Protein AF-A0A2G8LIZ6-F1 (afdb_monomer_lite)

Organism: Stichopus japonicus (NCBI:txid307972)

Structure (mmCIF, N/CA/C/O backbone):
data_AF-A0A2G8LIZ6-F1
#
_entry.id   AF-A0A2G8LIZ6-F1
#
loop_
_atom_site.group_PDB
_atom_site.id
_atom_site.type_symbol
_atom_site.label_atom_id
_atom_site.label_alt_id
_atom_site.label_comp_id
_atom_site.label_asym_id
_atom_site.label_entity_id
_atom_site.label_seq_id
_atom_site.pdbx_PDB_ins_code
_atom_site.Cartn_x
_atom_site.Cartn_y
_atom_site.Cartn_z
_atom_site.occupancy
_atom_site.B_iso_or_equiv
_atom_site.auth_seq_id
_atom_site.auth_comp_id
_atom_site.auth_asym_id
_atom_site.auth_atom_id
_atom_site.pdbx_PDB_model_num
ATOM 1 N N . MET A 1 1 ? 133.860 0.468 -158.791 1.00 35.50 1 MET A N 1
ATOM 2 C CA . MET A 1 1 ? 133.361 1.852 -158.598 1.00 35.50 1 MET A CA 1
ATOM 3 C C . MET A 1 1 ? 132.396 1.834 -157.402 1.00 35.50 1 MET A C 1
ATOM 5 O O . MET A 1 1 ? 131.746 0.812 -157.250 1.00 35.50 1 MET A O 1
ATOM 9 N N . VAL A 1 2 ? 132.384 2.750 -156.416 1.00 39.81 2 VAL A N 1
ATOM 10 C CA . VAL A 1 2 ? 132.522 4.235 -156.428 1.00 39.81 2 VAL A CA 1
ATOM 11 C C . VAL A 1 2 ? 131.228 4.863 -156.988 1.00 39.81 2 VAL A C 1
ATOM 13 O O . VAL A 1 2 ? 130.912 4.571 -158.130 1.00 39.81 2 VAL A O 1
ATOM 16 N N . LEU A 1 3 ? 130.432 5.686 -156.282 1.00 41.75 3 LEU A N 1
ATOM 17 C CA . LEU A 1 3 ? 130.554 6.300 -154.938 1.00 41.75 3 LEU A CA 1
ATOM 18 C C . LEU A 1 3 ? 129.154 6.705 -154.368 1.00 41.75 3 LEU A C 1
ATOM 20 O O . LEU A 1 3 ? 128.137 6.369 -154.959 1.00 41.75 3 LEU A O 1
ATOM 24 N N . PHE A 1 4 ? 129.139 7.506 -153.283 1.00 37.38 4 PHE A N 1
ATOM 25 C CA . PHE A 1 4 ? 127.999 8.207 -152.633 1.00 37.38 4 PHE A CA 1
ATOM 26 C C . PHE A 1 4 ? 126.981 7.364 -151.825 1.00 37.38 4 PHE A C 1
ATOM 28 O O . PHE A 1 4 ? 126.739 6.209 -152.136 1.00 37.38 4 PHE A O 1
ATOM 35 N N . ARG A 1 5 ? 126.234 7.921 -150.851 1.00 41.81 5 ARG A N 1
ATOM 36 C CA . ARG A 1 5 ? 126.525 8.681 -149.593 1.00 41.81 5 ARG A CA 1
ATOM 37 C C . ARG A 1 5 ? 125.166 9.103 -148.978 1.00 41.81 5 ARG A C 1
ATOM 39 O O . ARG A 1 5 ? 124.345 9.601 -149.724 1.00 41.81 5 ARG A O 1
ATOM 46 N N . ARG A 1 6 ? 125.018 8.981 -147.641 1.00 44.22 6 ARG A N 1
ATOM 47 C CA . ARG A 1 6 ? 124.196 9.772 -146.663 1.00 44.22 6 ARG A CA 1
ATOM 48 C C . ARG A 1 6 ? 122.889 10.462 -147.147 1.00 44.22 6 ARG A C 1
ATOM 50 O O . ARG A 1 6 ? 122.912 11.215 -148.103 1.00 44.22 6 ARG A O 1
ATOM 57 N N . THR A 1 7 ? 121.781 10.423 -146.399 1.00 42.50 7 THR A N 1
ATOM 58 C CA . THR A 1 7 ? 121.656 10.765 -144.954 1.00 42.50 7 THR A CA 1
ATOM 59 C C . THR A 1 7 ? 120.674 9.863 -144.168 1.00 42.50 7 THR A C 1
ATOM 61 O O . THR A 1 7 ? 120.124 8.909 -144.704 1.00 42.50 7 THR A O 1
ATOM 64 N N . LYS A 1 8 ? 120.502 10.126 -142.858 1.00 47.69 8 LYS A N 1
ATOM 65 C CA . LYS A 1 8 ? 119.561 9.448 -141.942 1.00 47.69 8 LYS A CA 1
ATOM 66 C C . LYS A 1 8 ? 118.527 10.445 -141.394 1.00 47.69 8 LYS A C 1
ATOM 68 O O . LYS A 1 8 ? 118.924 11.561 -141.071 1.00 47.69 8 LYS A O 1
ATOM 73 N N . GLY A 1 9 ? 117.325 9.963 -141.055 1.00 41.84 9 GLY A N 1
ATOM 74 C CA . GLY A 1 9 ? 116.745 10.255 -139.733 1.00 41.84 9 GLY A CA 1
ATOM 75 C C . GLY A 1 9 ? 115.305 10.783 -139.635 1.00 41.84 9 GLY A C 1
ATOM 76 O O . GLY A 1 9 ? 114.847 11.561 -140.457 1.00 41.84 9 GLY A O 1
ATOM 77 N N . ASN A 1 10 ? 114.691 10.411 -138.503 1.00 45.66 10 ASN A N 1
ATOM 78 C CA . ASN A 1 10 ? 113.641 11.113 -137.750 1.00 45.66 10 ASN A CA 1
ATOM 79 C C . ASN A 1 10 ? 112.196 11.177 -138.307 1.00 45.66 10 ASN A C 1
ATOM 81 O O . ASN A 1 10 ? 111.804 12.165 -138.914 1.00 45.66 10 ASN A O 1
ATOM 85 N N . TRP A 1 11 ? 111.376 10.168 -137.966 1.00 44.62 11 TRP A N 1
ATOM 86 C CA . TRP A 1 11 ? 109.902 10.187 -138.114 1.00 44.62 11 TRP A CA 1
ATOM 87 C C . TRP A 1 11 ? 109.111 9.638 -136.896 1.00 44.62 11 TRP A C 1
ATOM 89 O O . TRP A 1 11 ? 107.885 9.615 -136.921 1.00 44.62 11 TRP A O 1
ATOM 99 N N . ASN A 1 12 ? 109.774 9.255 -135.793 1.00 51.00 12 ASN A N 1
ATOM 100 C CA . ASN A 1 12 ? 109.154 8.540 -134.654 1.00 51.00 12 ASN A CA 1
ATOM 101 C C . ASN A 1 12 ? 108.759 9.429 -133.447 1.00 51.00 12 ASN A C 1
ATOM 103 O O . ASN A 1 12 ? 108.662 8.929 -132.330 1.00 51.00 12 ASN A O 1
ATOM 107 N N . LEU A 1 13 ? 108.561 10.741 -133.632 1.00 47.91 13 LEU A N 1
ATOM 108 C CA . LEU A 1 13 ? 108.296 11.683 -132.522 1.00 47.91 13 LEU A CA 1
ATOM 109 C C . LEU A 1 13 ? 106.940 12.411 -132.570 1.00 47.91 13 LEU A C 1
ATOM 111 O O . LEU A 1 13 ? 106.602 13.097 -131.611 1.00 47.91 13 LEU A O 1
ATOM 115 N N . LEU A 1 14 ? 106.146 12.254 -133.636 1.00 46.94 14 LEU A N 1
ATOM 116 C CA . LEU A 1 14 ? 104.870 12.975 -133.796 1.00 46.94 14 LEU A CA 1
ATOM 117 C C . LEU A 1 14 ? 103.619 12.152 -133.434 1.00 46.94 14 LEU A C 1
ATOM 119 O O . LEU A 1 14 ? 102.583 12.737 -133.130 1.00 46.94 14 LEU A O 1
ATOM 123 N N . SER A 1 15 ? 103.699 10.819 -133.394 1.00 49.69 15 SER A N 1
ATOM 124 C CA . SER A 1 15 ? 102.568 9.955 -133.014 1.00 49.69 15 SER A CA 1
ATOM 125 C C . SER A 1 15 ? 102.199 10.056 -131.526 1.00 49.69 15 SER A C 1
ATOM 127 O O . SER A 1 15 ? 101.019 10.114 -131.196 1.00 49.69 15 SER A O 1
ATOM 129 N N . ASN A 1 16 ? 103.195 10.146 -130.635 1.00 51.47 16 ASN A N 1
ATOM 130 C CA . ASN A 1 16 ? 102.994 10.155 -129.176 1.00 51.47 16 ASN A CA 1
ATOM 131 C C . ASN A 1 16 ? 102.413 11.465 -128.609 1.00 51.47 16 ASN A C 1
ATOM 133 O O . ASN A 1 16 ? 102.023 11.501 -127.445 1.00 51.47 16 ASN A O 1
ATOM 137 N N . ILE A 1 17 ? 102.385 12.554 -129.385 1.00 53.88 17 ILE A N 1
ATOM 138 C CA . ILE A 1 17 ? 101.857 13.847 -128.914 1.00 53.88 17 ILE A CA 1
ATOM 139 C C . ILE A 1 17 ? 100.333 13.898 -129.082 1.00 53.88 17 ILE A C 1
ATOM 141 O O . ILE A 1 17 ? 99.634 14.428 -128.220 1.00 53.88 17 ILE A O 1
ATOM 145 N N . ASN A 1 18 ? 99.809 13.314 -130.164 1.00 54.62 18 ASN A N 1
ATOM 146 C CA . ASN A 1 18 ? 98.386 13.395 -130.493 1.00 54.62 18 ASN A CA 1
ATOM 147 C C . ASN A 1 18 ? 97.533 12.442 -129.631 1.00 54.62 18 ASN A C 1
ATOM 149 O O . ASN A 1 18 ? 96.431 12.798 -129.220 1.00 54.62 18 ASN A O 1
ATOM 153 N N . THR A 1 19 ? 98.067 11.264 -129.275 1.00 56.50 19 THR A N 1
ATOM 154 C CA . THR A 1 19 ? 97.424 10.348 -128.314 1.00 56.50 19 THR A CA 1
ATOM 155 C C . THR A 1 19 ? 97.273 10.998 -126.939 1.00 56.50 19 THR A C 1
ATOM 157 O O . THR A 1 19 ? 96.176 11.017 -126.390 1.00 56.50 19 THR A O 1
ATOM 160 N N . GLY A 1 20 ? 98.331 11.638 -126.429 1.00 59.62 20 GLY A N 1
ATOM 161 C CA . GLY A 1 20 ? 98.337 12.295 -125.117 1.00 59.62 20 GLY A CA 1
ATOM 162 C C . GLY A 1 20 ? 97.440 13.537 -124.991 1.00 59.62 20 GLY A C 1
ATOM 163 O O . GLY A 1 20 ? 97.232 14.013 -123.874 1.00 59.62 20 GLY A O 1
ATOM 164 N N . LEU A 1 21 ? 96.905 14.072 -126.096 1.00 61.06 21 LEU A N 1
ATOM 165 C CA . LEU A 1 21 ? 95.842 15.087 -126.080 1.00 61.06 21 LEU A CA 1
ATOM 166 C C . LEU A 1 21 ? 94.459 14.426 -126.019 1.00 61.06 21 LEU A C 1
ATOM 168 O O . LEU A 1 21 ? 93.699 14.712 -125.096 1.00 61.06 21 LEU A O 1
ATOM 172 N N . MET A 1 22 ? 94.191 13.467 -126.910 1.00 59.25 22 MET A N 1
ATOM 173 C CA . MET A 1 22 ? 92.947 12.684 -126.923 1.00 59.25 22 MET A CA 1
ATOM 174 C C . MET A 1 22 ? 92.695 11.977 -125.576 1.00 59.25 22 MET A C 1
ATOM 176 O O . MET A 1 22 ? 91.577 11.951 -125.067 1.00 59.25 22 MET A O 1
ATOM 180 N N . GLU A 1 23 ? 93.749 11.448 -124.947 1.00 65.62 23 GLU A N 1
ATOM 181 C CA . GLU A 1 23 ? 93.701 10.827 -123.617 1.00 65.62 23 GLU A CA 1
ATOM 182 C C . GLU A 1 23 ? 93.314 11.816 -122.506 1.00 65.62 23 GLU A C 1
ATOM 184 O O . GLU A 1 23 ? 92.643 11.421 -121.552 1.00 65.62 23 GLU A O 1
ATOM 189 N N . ARG A 1 24 ? 93.693 13.098 -122.622 1.00 69.31 24 ARG A N 1
ATOM 190 C CA . ARG A 1 24 ? 93.318 14.150 -121.659 1.00 69.31 24 ARG A CA 1
ATOM 191 C C . ARG A 1 24 ? 91.869 14.576 -121.832 1.00 69.31 24 ARG A C 1
ATOM 193 O O . ARG A 1 24 ? 91.174 14.723 -120.833 1.00 69.31 24 ARG A O 1
ATOM 200 N N . GLU A 1 25 ? 91.407 14.738 -123.066 1.00 72.12 25 GLU A N 1
ATOM 201 C CA . GLU A 1 25 ? 90.006 15.059 -123.358 1.00 72.12 25 GLU A CA 1
ATOM 202 C C . GLU A 1 25 ? 89.093 13.931 -122.860 1.00 72.12 25 GLU A C 1
ATOM 204 O O . GLU A 1 25 ? 88.225 14.173 -122.023 1.00 72.12 25 GLU A O 1
ATOM 209 N N . LEU A 1 26 ? 89.402 12.677 -123.209 1.00 75.56 26 LEU A N 1
ATOM 210 C CA . LEU A 1 26 ? 88.698 11.491 -122.713 1.00 75.56 26 LEU A CA 1
ATOM 211 C C . LEU A 1 26 ? 88.768 11.349 -121.174 1.00 75.56 26 LEU A C 1
ATOM 213 O O . LEU A 1 26 ? 87.857 10.802 -120.550 1.00 75.56 26 LEU A O 1
ATOM 217 N N . TYR A 1 27 ? 89.843 11.822 -120.534 1.00 78.94 27 TYR A N 1
ATOM 218 C CA . TYR A 1 27 ? 89.965 11.871 -119.073 1.00 78.94 27 TYR A CA 1
ATOM 219 C C . TYR A 1 27 ? 89.067 12.955 -118.454 1.00 78.94 27 TYR A C 1
ATOM 221 O O . TYR A 1 27 ? 88.395 12.684 -117.456 1.00 78.94 27 TYR A O 1
ATOM 229 N N . TYR A 1 28 ? 88.987 14.148 -119.052 1.00 81.62 28 TYR A N 1
ATOM 230 C CA . TYR A 1 28 ? 88.068 15.202 -118.613 1.00 81.62 28 TYR A CA 1
ATOM 231 C C . TYR A 1 28 ? 86.599 14.837 -118.855 1.00 81.62 28 TYR A C 1
ATOM 233 O O . TYR A 1 28 ? 85.773 15.095 -117.982 1.00 81.62 28 TYR A O 1
ATOM 241 N N . GLU A 1 29 ? 86.265 14.166 -119.960 1.00 81.62 29 GLU A N 1
ATOM 242 C CA . GLU A 1 29 ? 84.924 13.614 -120.193 1.00 81.62 29 GLU A CA 1
ATOM 243 C C . GLU A 1 29 ? 84.559 12.560 -119.143 1.00 81.62 29 GLU A C 1
ATOM 245 O O . GLU A 1 29 ? 83.477 12.622 -118.559 1.00 81.62 29 GLU A O 1
ATOM 250 N N . LYS A 1 30 ? 85.481 11.644 -118.813 1.00 83.56 30 LYS A N 1
ATOM 251 C CA . LYS A 1 30 ? 85.293 10.682 -117.714 1.00 83.56 30 LYS A CA 1
ATOM 252 C C . LYS A 1 30 ? 85.110 11.381 -116.365 1.00 83.56 30 LYS A C 1
ATOM 254 O O . LYS A 1 30 ? 84.240 10.968 -115.605 1.00 83.56 30 LYS A O 1
ATOM 259 N N . GLN A 1 31 ? 85.858 12.451 -116.073 1.00 81.94 31 GLN A N 1
ATOM 260 C CA . GLN A 1 31 ? 85.633 13.267 -114.872 1.00 81.94 31 GLN A CA 1
ATOM 261 C C . GLN A 1 31 ? 84.284 14.003 -114.888 1.00 81.94 31 GLN A C 1
ATOM 263 O O . GLN A 1 31 ? 83.669 14.165 -113.838 1.00 81.94 31 GLN A O 1
ATOM 268 N N . ALA A 1 32 ? 83.816 14.476 -116.044 1.00 84.69 32 ALA A N 1
ATOM 269 C CA . ALA A 1 32 ? 82.523 15.143 -116.167 1.00 84.69 32 ALA A CA 1
ATOM 270 C C . ALA A 1 32 ? 81.363 14.150 -115.991 1.00 84.69 32 ALA A C 1
ATOM 272 O O . ALA A 1 32 ? 80.396 14.456 -115.296 1.00 84.69 32 ALA A O 1
ATOM 273 N N . ALA A 1 33 ? 81.488 12.946 -116.557 1.00 84.62 33 ALA A N 1
ATOM 274 C CA . ALA A 1 33 ? 80.530 11.860 -116.391 1.00 84.62 33 ALA A CA 1
ATOM 275 C C . ALA A 1 33 ? 80.464 11.367 -114.936 1.00 84.62 33 ALA A C 1
ATOM 277 O O . ALA A 1 33 ? 79.368 11.224 -114.400 1.00 84.62 33 ALA A O 1
ATOM 278 N N . THR A 1 34 ? 81.605 11.170 -114.259 1.00 82.81 34 THR A N 1
ATOM 279 C CA . THR A 1 34 ? 81.592 10.777 -112.839 1.00 82.81 34 THR A CA 1
ATOM 280 C C . THR A 1 34 ? 81.068 11.885 -111.933 1.00 82.81 34 THR A C 1
ATOM 282 O O . THR A 1 34 ? 80.333 11.569 -111.005 1.00 82.81 34 THR A O 1
ATOM 285 N N . LYS A 1 35 ? 81.359 13.166 -112.207 1.00 85.62 35 LYS A N 1
ATOM 286 C CA . LYS A 1 35 ? 80.753 14.294 -111.474 1.00 85.62 35 LYS A CA 1
ATOM 287 C C . LYS A 1 35 ? 79.234 14.316 -111.629 1.00 85.62 35 LYS A C 1
ATOM 289 O O . LYS A 1 35 ? 78.552 14.230 -110.618 1.00 85.62 35 LYS A O 1
ATOM 294 N N . ARG A 1 36 ? 78.708 14.294 -112.862 1.00 85.69 36 ARG A N 1
ATOM 295 C CA . ARG A 1 36 ? 77.253 14.225 -113.110 1.00 85.69 36 ARG A CA 1
ATOM 296 C C . ARG A 1 36 ? 76.608 13.040 -112.397 1.00 85.69 36 ARG A C 1
ATOM 298 O O . ARG A 1 36 ? 75.637 13.231 -111.681 1.00 85.69 36 ARG A O 1
ATOM 305 N N . PHE A 1 37 ? 77.203 11.850 -112.487 1.00 89.12 37 PHE A N 1
ATOM 306 C CA . PHE A 1 37 ? 76.708 10.667 -111.781 1.00 89.12 37 PHE A CA 1
ATOM 307 C C . PHE A 1 37 ? 76.737 10.823 -110.247 1.00 89.12 37 PHE A C 1
ATOM 309 O O . PHE A 1 37 ? 75.819 10.363 -109.568 1.00 89.12 37 PHE A O 1
ATOM 316 N N . ILE A 1 38 ? 77.760 11.476 -109.682 1.00 87.62 38 ILE A N 1
ATOM 317 C CA . ILE A 1 38 ? 77.847 11.795 -108.247 1.00 87.62 38 ILE A CA 1
ATOM 318 C C . ILE A 1 38 ? 76.768 12.806 -107.845 1.00 87.62 38 ILE A C 1
ATOM 320 O O . ILE A 1 38 ? 76.130 12.605 -106.811 1.00 87.62 38 ILE A O 1
ATOM 324 N N . ASP A 1 39 ? 76.546 13.845 -108.651 1.00 88.06 39 ASP A N 1
ATOM 325 C CA . ASP A 1 39 ? 75.573 14.913 -108.411 1.00 88.06 39 ASP A CA 1
ATOM 326 C C . ASP A 1 39 ? 74.132 14.383 -108.517 1.00 88.06 39 ASP A C 1
ATOM 328 O O . ASP A 1 39 ? 73.344 14.552 -107.587 1.00 88.06 39 ASP A O 1
ATOM 332 N N . GLU A 1 40 ? 73.814 13.635 -109.577 1.00 88.00 40 GLU A N 1
ATOM 333 C CA . GLU A 1 40 ? 72.549 12.909 -109.766 1.00 88.00 40 GLU A CA 1
ATOM 334 C C . GLU A 1 40 ? 72.305 11.918 -108.616 1.00 88.00 40 GLU A C 1
ATOM 336 O O . GLU A 1 40 ? 71.231 11.910 -108.012 1.00 88.00 40 GLU A O 1
ATOM 341 N N . SER A 1 41 ? 73.327 11.146 -108.225 1.00 88.19 41 SER A N 1
ATOM 342 C CA . SER A 1 41 ? 73.260 10.266 -107.050 1.00 88.19 41 SER A CA 1
ATOM 343 C C . SER A 1 41 ? 73.108 11.044 -105.740 1.00 88.19 41 SER A C 1
ATOM 345 O O . SER A 1 41 ? 72.586 10.506 -104.766 1.00 88.19 41 SER A O 1
ATOM 347 N N . SER A 1 42 ? 73.596 12.284 -105.650 1.00 88.50 42 SER A N 1
ATOM 348 C CA . SER A 1 42 ? 73.430 13.156 -104.481 1.00 88.50 42 SER A CA 1
ATOM 349 C C . SER A 1 42 ? 71.983 13.636 -104.374 1.00 88.50 42 SER A C 1
ATOM 351 O O . SER A 1 42 ? 71.336 13.395 -103.358 1.00 88.50 42 SER A O 1
ATOM 353 N N . ILE A 1 43 ? 71.441 14.192 -105.461 1.00 92.31 43 ILE A N 1
ATOM 354 C CA . ILE A 1 43 ? 70.049 14.649 -105.564 1.00 92.31 43 ILE A CA 1
ATOM 355 C C . ILE A 1 43 ? 69.087 13.490 -105.275 1.00 92.31 43 ILE A C 1
ATOM 357 O O . ILE A 1 43 ? 68.235 13.611 -104.398 1.00 92.31 43 ILE A O 1
ATOM 361 N N . ALA A 1 44 ? 69.286 12.324 -105.899 1.00 90.25 44 ALA A N 1
ATOM 362 C CA . ALA A 1 44 ? 68.462 11.140 -105.656 1.00 90.25 44 ALA A CA 1
ATOM 363 C C . ALA A 1 44 ? 68.513 10.649 -104.193 1.00 90.25 44 ALA A C 1
ATOM 365 O O . ALA A 1 44 ? 67.514 10.136 -103.685 1.00 90.25 44 ALA A O 1
ATOM 366 N N . ARG A 1 45 ? 69.643 10.826 -103.488 1.00 88.75 45 ARG A N 1
ATOM 367 C CA . ARG A 1 45 ? 69.759 10.511 -102.051 1.00 88.75 45 ARG A CA 1
ATOM 368 C C . ARG A 1 45 ? 69.048 11.536 -101.170 1.00 88.75 45 ARG A C 1
ATOM 370 O O . ARG A 1 45 ? 68.398 11.121 -100.215 1.00 88.75 45 ARG A O 1
ATOM 377 N N . GLU A 1 46 ? 69.132 12.833 -101.464 1.00 90.81 46 GLU A N 1
ATOM 378 C CA . GLU A 1 46 ? 68.378 13.848 -100.711 1.00 90.81 46 GLU A CA 1
ATOM 379 C C . GLU A 1 46 ? 66.867 13.729 -100.957 1.00 90.81 46 GLU A C 1
ATOM 381 O O . GLU A 1 46 ? 66.091 13.758 -100.004 1.00 90.81 46 GLU A O 1
ATOM 386 N N . GLU A 1 47 ? 66.432 13.483 -102.196 1.00 91.50 47 GLU A N 1
ATOM 387 C CA . GLU A 1 47 ? 65.028 13.182 -102.495 1.00 91.50 47 GLU A CA 1
ATOM 388 C C . GLU A 1 47 ? 64.540 11.925 -101.766 1.00 91.50 47 GLU A C 1
ATOM 390 O O . GLU A 1 47 ? 63.437 11.925 -101.218 1.00 91.50 47 GLU A O 1
ATOM 395 N N . TRP A 1 48 ? 65.352 10.862 -101.711 1.00 90.88 48 TRP A N 1
ATOM 396 C CA . TRP A 1 48 ? 65.014 9.660 -100.947 1.00 90.88 48 TRP A CA 1
ATOM 397 C C . TRP A 1 48 ? 64.869 9.961 -99.448 1.00 90.88 48 TRP A C 1
ATOM 399 O O . TRP A 1 48 ? 63.851 9.597 -98.862 1.00 90.88 48 TRP A O 1
ATOM 409 N N . LYS A 1 49 ? 65.811 10.700 -98.839 1.00 92.75 49 LYS A N 1
ATOM 410 C CA . LYS A 1 49 ? 65.706 11.138 -97.434 1.00 92.75 49 LYS A CA 1
ATOM 411 C C . LYS A 1 49 ? 64.459 11.984 -97.176 1.00 92.75 49 LYS A C 1
ATOM 413 O O . LYS A 1 49 ? 63.839 11.826 -96.132 1.00 92.75 49 LYS A O 1
ATOM 418 N N . LEU A 1 50 ? 64.101 12.892 -98.088 1.00 93.38 50 LEU A N 1
ATOM 419 C CA . LEU A 1 50 ? 62.928 13.758 -97.939 1.00 93.38 50 LEU A CA 1
ATOM 420 C C . LEU A 1 50 ? 61.623 12.955 -97.990 1.00 93.38 50 LEU A C 1
ATOM 422 O O . LEU A 1 50 ? 60.760 13.154 -97.137 1.00 93.38 50 LEU A O 1
ATOM 426 N N . ARG A 1 51 ? 61.500 12.011 -98.932 1.00 90.38 51 ARG A N 1
ATOM 427 C CA . ARG A 1 51 ? 60.346 11.098 -99.018 1.00 90.38 51 ARG A CA 1
ATOM 428 C C . ARG A 1 51 ? 60.257 10.185 -97.791 1.00 90.38 51 ARG A C 1
ATOM 430 O O . ARG A 1 51 ? 59.175 10.005 -97.244 1.00 90.38 51 ARG A O 1
ATOM 437 N N . GLU A 1 52 ? 61.389 9.655 -97.333 1.00 90.25 52 GLU A N 1
ATOM 438 C CA . GLU A 1 52 ? 61.454 8.796 -96.146 1.00 90.25 52 GLU A CA 1
ATOM 439 C C . GLU A 1 52 ? 61.120 9.571 -94.862 1.00 90.25 52 GLU A C 1
ATOM 441 O O . GLU A 1 52 ? 60.358 9.087 -94.030 1.00 90.25 52 GLU A O 1
ATOM 446 N N . LYS A 1 53 ? 61.599 10.815 -94.724 1.00 92.94 53 LYS A N 1
ATOM 447 C CA . LYS A 1 53 ? 61.233 11.707 -93.614 1.00 92.94 53 LYS A CA 1
ATOM 448 C C . LYS A 1 53 ? 59.741 12.042 -93.623 1.00 92.94 53 LYS A C 1
ATOM 450 O O . LYS A 1 53 ? 59.129 11.994 -92.563 1.00 92.94 53 LYS A O 1
ATOM 455 N N . ALA A 1 54 ? 59.152 12.323 -94.788 1.00 92.38 54 ALA A N 1
ATOM 456 C CA . ALA A 1 54 ? 57.713 12.558 -94.911 1.00 92.38 54 ALA A CA 1
ATOM 457 C C . ALA A 1 54 ? 56.897 11.319 -94.498 1.00 92.38 54 ALA A C 1
ATOM 459 O O . ALA A 1 54 ? 55.981 11.436 -93.687 1.00 92.38 54 ALA A O 1
ATOM 460 N N . ARG A 1 55 ? 57.291 10.120 -94.955 1.00 92.81 55 ARG A N 1
ATOM 461 C CA . ARG A 1 55 ? 56.680 8.851 -94.526 1.00 92.81 55 ARG A CA 1
ATOM 462 C C . ARG A 1 55 ? 56.773 8.652 -93.013 1.00 92.81 55 ARG A C 1
ATOM 464 O O . ARG A 1 55 ? 55.771 8.345 -92.377 1.00 92.81 55 ARG A O 1
ATOM 471 N N . LEU A 1 56 ? 57.947 8.875 -92.423 1.00 91.00 56 LEU A N 1
ATOM 472 C CA . LEU A 1 56 ? 58.137 8.783 -90.974 1.00 91.00 56 LEU A CA 1
ATOM 473 C C . LEU A 1 56 ? 57.328 9.846 -90.213 1.00 91.00 56 LEU A C 1
ATOM 475 O O . LEU A 1 56 ? 56.867 9.576 -89.110 1.00 91.00 56 LEU A O 1
ATOM 479 N N . GLU A 1 57 ? 57.119 11.041 -90.763 1.00 92.12 57 GLU A N 1
ATOM 480 C CA . GLU A 1 57 ? 56.255 12.069 -90.165 1.00 92.12 57 GLU A CA 1
ATOM 481 C C . GLU A 1 57 ? 54.768 11.682 -90.230 1.00 92.12 57 GLU A C 1
ATOM 483 O O . GLU A 1 57 ? 54.055 11.857 -89.241 1.00 92.12 57 GLU A O 1
ATOM 488 N N . GLU A 1 58 ? 54.312 11.065 -91.323 1.00 92.19 58 GLU A N 1
ATOM 489 C CA . GLU A 1 58 ? 52.965 10.490 -91.438 1.00 92.19 58 GLU A CA 1
ATOM 490 C C . GLU A 1 58 ? 52.750 9.297 -90.489 1.00 92.19 58 GLU A C 1
ATOM 492 O O . GLU A 1 58 ? 51.723 9.231 -89.809 1.00 92.19 58 GLU A O 1
ATOM 497 N N . GLU A 1 59 ? 53.718 8.380 -90.391 1.00 92.31 59 GLU A N 1
ATOM 498 C CA . GLU A 1 59 ? 53.698 7.242 -89.461 1.00 92.31 59 GLU A CA 1
ATOM 499 C C . GLU A 1 59 ? 53.696 7.732 -87.998 1.00 92.31 59 GLU A C 1
ATOM 501 O O . GLU A 1 59 ? 52.835 7.329 -87.212 1.00 92.31 59 GLU A O 1
ATOM 506 N N . ASN A 1 60 ? 54.561 8.688 -87.634 1.00 92.88 60 ASN A N 1
ATOM 507 C CA . ASN A 1 60 ? 54.560 9.315 -86.305 1.00 92.88 60 ASN A CA 1
ATOM 508 C C . ASN A 1 60 ? 53.240 10.046 -86.003 1.00 92.88 60 ASN A C 1
ATOM 510 O O . ASN A 1 60 ? 52.737 9.975 -84.881 1.00 92.88 60 ASN A O 1
ATOM 514 N N . HIS A 1 61 ? 52.634 10.715 -86.986 1.00 94.62 61 HIS A N 1
ATOM 515 C CA . HIS A 1 61 ? 51.341 11.377 -86.813 1.00 94.62 61 HIS A CA 1
ATOM 516 C C . HIS A 1 61 ? 50.194 10.375 -86.582 1.00 94.62 61 HIS A C 1
ATOM 518 O O . HIS A 1 61 ? 49.288 10.644 -85.787 1.00 94.62 61 HIS A O 1
ATOM 524 N N . GLN A 1 62 ? 50.245 9.196 -87.212 1.00 94.25 62 GLN A N 1
ATOM 525 C CA . GLN A 1 62 ? 49.321 8.090 -86.935 1.00 94.25 62 GLN A CA 1
ATOM 526 C C . GLN A 1 62 ? 49.547 7.493 -85.536 1.00 94.25 62 GLN A C 1
ATOM 528 O O . GLN A 1 62 ? 48.577 7.282 -84.806 1.00 94.25 62 GLN A O 1
ATOM 533 N N . ILE A 1 63 ? 50.805 7.298 -85.124 1.00 94.12 63 ILE A N 1
ATOM 534 C CA . ILE A 1 63 ? 51.172 6.824 -83.777 1.00 94.12 63 ILE A CA 1
ATOM 535 C C . ILE A 1 63 ? 50.660 7.792 -82.699 1.00 94.12 63 ILE A C 1
ATOM 537 O O . ILE A 1 63 ? 50.032 7.353 -81.736 1.00 94.12 63 ILE A O 1
ATOM 541 N N . LEU A 1 64 ? 50.847 9.105 -82.876 1.00 94.94 64 LEU A N 1
ATOM 542 C CA . LEU A 1 64 ? 50.352 10.126 -81.943 1.00 94.94 64 LEU A CA 1
ATOM 543 C C . LEU A 1 64 ? 48.819 10.132 -81.843 1.00 94.94 64 LEU A C 1
ATOM 545 O O . LEU A 1 64 ? 48.284 10.152 -80.736 1.00 94.94 64 LEU A O 1
ATOM 549 N N . LYS A 1 65 ? 48.104 10.043 -82.974 1.00 94.50 65 LYS A N 1
ATOM 550 C CA . LYS A 1 65 ? 46.635 9.916 -82.986 1.00 94.50 65 LYS A CA 1
ATOM 551 C C . LYS A 1 65 ? 46.156 8.648 -82.277 1.00 94.50 65 LYS A C 1
ATOM 553 O O . LYS A 1 65 ? 45.167 8.691 -81.547 1.00 94.50 65 LYS A O 1
ATOM 558 N N . PHE A 1 66 ? 46.851 7.526 -82.462 1.00 94.69 66 PHE A N 1
ATOM 559 C CA . PHE A 1 66 ? 46.525 6.280 -81.772 1.00 94.69 66 PHE A CA 1
ATOM 560 C C . PHE A 1 66 ? 46.781 6.385 -80.263 1.00 94.69 66 PHE A C 1
ATOM 562 O O . PHE A 1 66 ? 45.923 5.978 -79.484 1.00 94.69 66 PHE A O 1
ATOM 569 N N . ALA A 1 67 ? 47.902 6.981 -79.843 1.00 95.06 67 ALA A N 1
ATOM 570 C CA . ALA A 1 67 ? 48.214 7.216 -78.433 1.00 95.06 67 ALA A CA 1
ATOM 571 C C . ALA A 1 67 ? 47.156 8.102 -77.752 1.00 95.06 67 ALA A C 1
ATOM 573 O O . ALA A 1 67 ? 46.611 7.706 -76.724 1.00 95.06 67 ALA A O 1
ATOM 574 N N . GLN A 1 68 ? 46.781 9.227 -78.374 1.00 95.25 68 GLN A N 1
ATOM 575 C CA . GLN A 1 68 ? 45.699 10.102 -77.900 1.00 95.25 68 GLN A CA 1
ATOM 576 C C . GLN A 1 68 ? 44.358 9.360 -77.788 1.00 95.25 68 GLN A C 1
ATOM 578 O O . GLN A 1 68 ? 43.646 9.508 -76.799 1.00 95.25 68 GLN A O 1
ATOM 583 N N . MET A 1 69 ? 44.025 8.513 -78.768 1.00 94.44 69 MET A N 1
ATOM 584 C CA . MET A 1 69 ? 42.808 7.697 -78.729 1.00 94.44 69 MET A CA 1
ATOM 585 C C . MET A 1 69 ? 42.825 6.658 -77.594 1.00 94.44 69 MET A C 1
ATOM 587 O O . MET A 1 69 ? 41.769 6.375 -77.034 1.00 94.44 69 MET A O 1
ATOM 591 N N . GLN A 1 70 ? 43.977 6.070 -77.247 1.00 94.44 70 GLN A N 1
ATOM 592 C CA . GLN A 1 70 ? 44.053 5.165 -76.092 1.00 94.44 70 GLN A CA 1
ATOM 593 C C . GLN A 1 70 ? 43.981 5.931 -74.769 1.00 94.44 70 GLN A C 1
ATOM 595 O O . GLN A 1 70 ? 43.233 5.510 -73.895 1.00 94.44 70 GLN A O 1
ATOM 600 N N . GLN A 1 71 ? 44.662 7.077 -74.652 1.00 94.06 71 GLN A N 1
ATOM 601 C CA . GLN A 1 71 ? 44.580 7.946 -73.471 1.00 94.06 71 GLN A CA 1
ATOM 602 C C . GLN A 1 71 ? 43.134 8.365 -73.191 1.00 94.06 71 GLN A C 1
ATOM 604 O O . GLN A 1 71 ? 42.640 8.096 -72.103 1.00 94.06 71 GLN A O 1
ATOM 609 N N . ALA A 1 72 ? 42.410 8.872 -74.196 1.00 95.06 72 ALA A N 1
ATOM 610 C CA . ALA A 1 72 ? 40.994 9.216 -74.054 1.00 95.06 72 ALA A CA 1
ATOM 611 C C . ALA A 1 72 ? 40.135 8.016 -73.604 1.00 95.06 72 ALA A C 1
ATOM 613 O O . ALA A 1 72 ? 39.308 8.146 -72.711 1.00 95.06 72 ALA A O 1
ATOM 614 N N . ARG A 1 73 ? 40.376 6.811 -74.144 1.00 94.38 73 ARG A N 1
ATOM 615 C CA . ARG A 1 73 ? 39.665 5.584 -73.724 1.00 94.38 73 ARG A CA 1
ATOM 616 C C . ARG A 1 73 ? 40.013 5.130 -72.308 1.00 94.38 73 ARG A C 1
ATOM 618 O O . ARG A 1 73 ? 39.210 4.441 -71.679 1.00 94.38 73 ARG A O 1
ATOM 625 N N . GLU A 1 74 ? 41.212 5.423 -71.823 1.00 93.56 74 GLU A N 1
ATOM 626 C CA . GLU A 1 74 ? 41.628 5.138 -70.450 1.00 93.56 74 GLU A CA 1
ATOM 627 C C . GLU A 1 74 ? 41.051 6.177 -69.484 1.00 93.56 74 GLU A C 1
ATOM 629 O O . GLU A 1 74 ? 40.517 5.797 -68.444 1.00 93.56 74 GLU A O 1
ATOM 634 N N . GLU A 1 75 ? 41.026 7.452 -69.870 1.00 94.56 75 GLU A N 1
ATOM 635 C CA . GLU A 1 75 ? 40.345 8.538 -69.161 1.00 94.56 75 GLU A CA 1
ATOM 636 C C . GLU A 1 75 ? 38.833 8.274 -69.050 1.00 94.56 75 GLU A C 1
ATOM 638 O O . GLU A 1 75 ? 38.322 8.228 -67.929 1.00 94.56 75 GLU A O 1
ATOM 643 N N . ASP A 1 76 ? 38.152 7.943 -70.157 1.00 94.81 76 ASP A N 1
ATOM 644 C CA . ASP A 1 76 ? 36.745 7.505 -70.199 1.00 94.81 76 ASP A CA 1
ATOM 645 C C . ASP A 1 76 ? 36.481 6.368 -69.199 1.00 94.81 76 ASP A C 1
ATOM 647 O O . ASP A 1 76 ? 35.493 6.372 -68.459 1.00 94.81 76 ASP A O 1
ATOM 651 N N . ARG A 1 77 ? 37.362 5.354 -69.169 1.00 94.19 77 ARG A N 1
ATOM 652 C CA . ARG A 1 77 ? 37.247 4.203 -68.257 1.00 94.19 77 ARG A CA 1
ATOM 653 C C . ARG A 1 77 ? 37.433 4.617 -66.803 1.00 94.19 77 ARG A C 1
ATOM 655 O O . ARG A 1 77 ? 36.692 4.120 -65.956 1.00 94.19 77 ARG A O 1
ATOM 662 N N . MET A 1 78 ? 38.395 5.490 -66.513 1.00 92.75 78 MET A N 1
ATOM 663 C CA . MET A 1 78 ? 38.666 5.979 -65.162 1.00 92.75 78 MET A CA 1
ATOM 664 C C . MET A 1 78 ? 37.548 6.895 -64.654 1.00 92.75 78 MET A C 1
ATOM 666 O O . MET A 1 78 ? 37.165 6.783 -63.492 1.00 92.75 78 MET A O 1
ATOM 670 N N . GLU A 1 79 ? 36.966 7.747 -65.498 1.00 94.75 79 GLU A N 1
ATOM 671 C CA . GLU A 1 79 ? 35.782 8.541 -65.150 1.00 94.75 79 GLU A CA 1
ATOM 672 C C . GLU A 1 79 ? 34.563 7.641 -64.908 1.00 94.75 79 GLU A C 1
ATOM 674 O O . GLU A 1 79 ? 33.929 7.721 -63.857 1.00 94.75 79 GLU A O 1
ATOM 679 N N . ASN A 1 80 ? 34.297 6.680 -65.800 1.00 94.88 80 ASN A N 1
ATOM 680 C CA . ASN A 1 80 ? 33.224 5.698 -65.612 1.00 94.88 80 ASN A CA 1
ATOM 681 C C . ASN A 1 80 ? 33.417 4.798 -64.375 1.00 94.88 80 ASN A C 1
ATOM 683 O O . ASN A 1 80 ? 32.438 4.229 -63.886 1.00 94.88 80 ASN A O 1
ATOM 687 N N . GLN A 1 81 ? 34.645 4.629 -63.874 1.00 95.50 81 GLN A N 1
ATOM 688 C CA . GLN A 1 81 ? 34.917 3.967 -62.593 1.00 95.50 81 GLN A CA 1
ATOM 689 C C . GLN A 1 81 ? 34.634 4.906 -61.416 1.00 95.50 81 GLN A C 1
ATOM 691 O O . GLN A 1 81 ? 33.819 4.547 -60.566 1.00 95.50 81 GLN A O 1
ATOM 696 N N . LYS A 1 82 ? 35.183 6.130 -61.422 1.00 95.50 82 LYS A N 1
ATOM 697 C CA . LYS A 1 82 ? 34.928 7.162 -60.398 1.00 95.50 82 LYS A CA 1
ATOM 698 C C . LYS A 1 82 ? 33.434 7.421 -60.200 1.00 95.50 82 LYS A C 1
ATOM 700 O O . LYS A 1 82 ? 32.951 7.348 -59.077 1.00 95.50 82 LYS A O 1
ATOM 705 N N . LEU A 1 83 ? 32.671 7.609 -61.280 1.00 95.50 83 LEU A N 1
ATOM 706 C CA . LEU A 1 83 ? 31.218 7.812 -61.219 1.00 95.50 83 LEU A CA 1
ATOM 707 C C . LEU A 1 83 ? 30.485 6.621 -60.573 1.00 95.50 83 LEU A C 1
ATOM 709 O O . LEU A 1 83 ? 29.537 6.809 -59.811 1.00 95.50 83 LEU A O 1
ATOM 713 N N . LYS A 1 84 ? 30.933 5.382 -60.820 1.00 95.31 84 LYS A N 1
ATOM 714 C CA . LYS A 1 84 ? 30.374 4.181 -60.168 1.00 95.31 84 LYS A CA 1
ATOM 715 C C . LYS A 1 84 ? 30.772 4.080 -58.698 1.00 95.31 84 LYS A C 1
ATOM 717 O O . LYS A 1 84 ? 29.996 3.552 -57.907 1.00 95.31 84 LYS A O 1
ATOM 722 N N . GLU A 1 85 ? 31.952 4.558 -58.324 1.00 95.12 85 GLU A N 1
ATOM 723 C CA . GLU A 1 85 ? 32.406 4.617 -56.933 1.00 95.12 85 GLU A CA 1
ATOM 724 C C . GLU A 1 85 ? 31.669 5.706 -56.153 1.00 95.12 85 GLU A C 1
ATOM 726 O O . GLU A 1 85 ? 31.155 5.422 -55.076 1.00 95.12 85 GLU A O 1
ATOM 731 N N . GLU A 1 86 ? 31.473 6.889 -56.732 1.00 96.00 86 GLU A N 1
ATOM 732 C CA . GLU A 1 86 ? 30.626 7.943 -56.169 1.00 96.00 86 GLU A CA 1
ATOM 733 C C . GLU A 1 86 ? 29.170 7.510 -55.970 1.00 96.00 86 GLU A C 1
ATOM 735 O O . GLU A 1 86 ? 28.546 7.861 -54.971 1.00 96.00 86 GLU A O 1
ATOM 740 N N . LEU A 1 87 ? 28.593 6.760 -56.914 1.00 96.00 87 LEU A N 1
ATOM 741 C CA . LEU A 1 87 ? 27.242 6.221 -56.750 1.00 96.00 87 LEU A CA 1
ATOM 742 C C . LEU A 1 87 ? 27.194 5.163 -55.636 1.00 96.00 87 LEU A C 1
ATOM 744 O O . LEU A 1 87 ? 26.239 5.145 -54.860 1.00 96.00 87 LEU A O 1
ATOM 74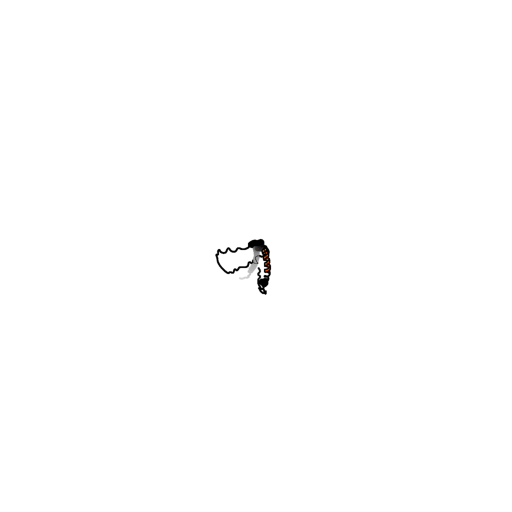8 N N . LYS A 1 88 ? 28.233 4.326 -55.494 1.00 96.25 88 LYS A N 1
ATOM 749 C CA . LYS A 1 88 ? 28.349 3.379 -54.372 1.00 96.25 88 LYS A CA 1
ATOM 750 C C . LYS A 1 88 ? 28.488 4.093 -53.029 1.00 96.25 88 LYS A C 1
ATOM 752 O O . LYS A 1 88 ? 27.800 3.698 -52.093 1.00 96.25 88 LYS A O 1
ATOM 757 N N . THR A 1 89 ? 29.325 5.126 -52.915 1.00 96.62 89 THR A N 1
ATOM 758 C CA . THR A 1 89 ? 29.510 5.848 -51.644 1.00 96.62 89 THR A CA 1
ATOM 759 C C . THR A 1 89 ? 28.247 6.602 -51.241 1.00 96.62 89 THR A C 1
ATOM 761 O O . THR A 1 89 ? 27.858 6.509 -50.081 1.00 96.62 89 THR A O 1
ATOM 764 N N . LYS A 1 90 ? 27.530 7.229 -52.186 1.00 97.25 90 LYS A N 1
ATOM 765 C CA . LYS A 1 90 ? 26.207 7.840 -51.941 1.00 97.25 90 LYS A CA 1
ATOM 766 C C . LYS A 1 90 ? 25.188 6.806 -51.428 1.00 97.25 90 LYS A C 1
ATOM 768 O O . LYS A 1 90 ? 24.493 7.058 -50.448 1.00 97.25 90 LYS A O 1
ATOM 773 N N . VAL A 1 91 ? 25.140 5.605 -52.017 1.00 97.44 91 VAL A N 1
ATOM 774 C CA . VAL A 1 91 ? 24.273 4.506 -51.534 1.00 97.44 91 VAL A CA 1
ATOM 775 C C . VAL A 1 91 ? 24.698 3.998 -50.149 1.00 97.44 91 VAL A C 1
ATOM 777 O O . VAL A 1 91 ? 23.840 3.747 -49.306 1.00 97.44 91 VAL A O 1
ATOM 780 N N . GLN A 1 92 ? 26.001 3.873 -49.884 1.00 96.56 92 GLN A N 1
ATOM 781 C CA . GLN A 1 92 ? 26.524 3.470 -48.573 1.00 96.56 92 GLN A CA 1
ATOM 782 C C . GLN A 1 92 ? 26.222 4.510 -47.484 1.00 96.56 92 GLN A C 1
ATOM 784 O O . GLN A 1 92 ? 25.848 4.129 -46.378 1.00 96.56 92 GLN A O 1
ATOM 789 N N . GLN A 1 93 ? 26.345 5.804 -47.792 1.00 97.25 93 GLN A N 1
ATOM 790 C CA . GLN A 1 93 ? 25.998 6.912 -46.895 1.00 97.25 93 GLN A CA 1
ATOM 791 C C . GLN A 1 93 ? 24.515 6.866 -46.515 1.00 97.25 93 GLN A C 1
ATOM 793 O O . GLN A 1 93 ? 24.206 6.779 -45.328 1.00 97.25 93 GLN A O 1
ATOM 798 N N . ASN A 1 94 ? 23.615 6.801 -47.503 1.00 97.56 94 ASN A N 1
ATOM 799 C CA . ASN A 1 94 ? 22.172 6.681 -47.266 1.00 97.56 94 ASN A CA 1
ATOM 800 C C . ASN A 1 94 ? 21.835 5.446 -46.412 1.00 97.56 94 ASN A C 1
ATOM 802 O O . ASN A 1 94 ? 21.113 5.555 -45.426 1.00 97.56 94 ASN A O 1
ATOM 806 N N . LEU A 1 95 ? 22.410 4.279 -46.735 1.00 97.06 95 LEU A N 1
ATOM 807 C CA . LEU A 1 95 ? 22.198 3.052 -45.959 1.00 97.06 95 LEU A CA 1
ATOM 808 C C . LEU A 1 95 ? 22.718 3.177 -44.516 1.00 97.06 95 LEU A C 1
ATOM 810 O O . LEU A 1 95 ? 22.094 2.656 -43.596 1.00 97.06 95 LEU A O 1
ATOM 814 N N . THR A 1 96 ? 23.837 3.874 -44.310 1.00 97.06 96 THR A N 1
ATOM 815 C CA . THR A 1 96 ? 24.416 4.106 -42.977 1.00 97.06 96 THR A CA 1
ATOM 816 C C . THR A 1 96 ? 23.524 5.033 -42.154 1.00 97.06 96 THR A C 1
ATOM 818 O O . THR A 1 96 ? 23.269 4.752 -40.986 1.00 97.06 96 THR A O 1
ATOM 821 N N . GLU A 1 97 ? 22.991 6.098 -42.757 1.00 97.62 97 GLU A N 1
ATOM 822 C CA . GLU A 1 97 ? 22.001 6.950 -42.101 1.00 97.62 97 GLU A CA 1
ATOM 823 C C . GLU A 1 97 ? 20.706 6.203 -41.769 1.00 97.62 97 GLU A C 1
ATOM 825 O O . GLU A 1 97 ? 20.173 6.383 -40.681 1.00 97.62 97 GLU A O 1
ATOM 830 N N . ASP A 1 98 ? 20.191 5.372 -42.675 1.00 97.56 98 ASP A N 1
ATOM 831 C CA . ASP A 1 98 ? 18.935 4.645 -42.462 1.00 97.56 98 ASP A CA 1
ATOM 832 C C . ASP A 1 98 ? 19.072 3.516 -41.432 1.00 97.56 98 ASP A C 1
ATOM 834 O O . ASP A 1 98 ? 18.098 3.181 -40.758 1.00 97.56 98 ASP A O 1
ATOM 838 N N . ILE A 1 99 ? 20.272 2.950 -41.265 1.00 97.31 99 ILE A N 1
ATOM 839 C CA . ILE A 1 99 ? 20.605 2.084 -40.125 1.00 97.31 99 ILE A CA 1
ATOM 840 C C . ILE A 1 99 ? 20.636 2.916 -38.838 1.00 97.31 99 ILE A C 1
ATOM 842 O O . ILE A 1 99 ? 19.979 2.543 -37.869 1.00 97.31 99 ILE A O 1
ATOM 846 N N . ARG A 1 100 ? 21.319 4.070 -38.838 1.00 97.00 100 ARG A N 1
ATOM 847 C CA . ARG A 1 100 ? 21.432 4.935 -37.653 1.00 97.00 100 ARG A CA 1
ATOM 848 C C . ARG A 1 100 ? 20.064 5.423 -37.163 1.00 97.00 100 ARG A C 1
ATOM 850 O O . ARG A 1 100 ? 19.774 5.277 -35.987 1.00 97.00 100 ARG A O 1
ATOM 857 N N . LYS A 1 101 ? 19.194 5.890 -38.067 1.00 97.38 101 LYS A N 1
ATOM 858 C CA . LYS A 1 101 ? 17.816 6.335 -37.768 1.00 97.38 101 LYS A CA 1
ATOM 859 C C . LYS A 1 101 ? 16.949 5.219 -37.174 1.00 97.38 101 LYS A C 1
ATOM 861 O O . LYS A 1 101 ? 16.088 5.491 -36.346 1.00 97.38 101 LYS A O 1
ATOM 866 N N . LYS A 1 102 ? 17.159 3.963 -37.591 1.00 97.00 102 LYS A N 1
ATOM 867 C CA . LYS A 1 102 ? 16.461 2.802 -37.011 1.00 97.00 102 LYS A CA 1
ATOM 868 C C . LYS A 1 102 ? 16.959 2.491 -35.608 1.00 97.00 102 LYS A C 1
ATOM 870 O O . LYS A 1 102 ? 16.132 2.285 -34.736 1.00 97.00 102 LYS A O 1
ATOM 875 N N . GLN A 1 103 ? 18.272 2.526 -35.391 1.00 95.75 103 GLN A N 1
ATOM 876 C CA . GLN A 1 103 ? 18.864 2.340 -34.064 1.00 95.75 103 GLN A CA 1
ATOM 877 C C . GLN A 1 103 ? 18.445 3.462 -33.104 1.00 95.75 103 GLN A C 1
ATOM 879 O O . GLN A 1 103 ? 18.037 3.173 -31.990 1.00 95.75 103 GLN A O 1
ATOM 884 N N . GLU A 1 104 ? 18.446 4.721 -33.557 1.00 96.75 104 GLU A N 1
ATOM 885 C CA . GLU A 1 104 ? 17.925 5.877 -32.810 1.00 96.75 104 GLU A CA 1
ATOM 886 C C . GLU A 1 104 ? 16.453 5.660 -32.396 1.00 96.75 104 GLU A C 1
ATOM 888 O O . GLU A 1 104 ? 16.109 5.847 -31.231 1.00 96.75 104 GLU A O 1
ATOM 893 N N . PHE A 1 105 ? 15.601 5.180 -33.309 1.00 96.12 105 PHE A N 1
ATOM 894 C CA . PHE A 1 105 ? 14.192 4.871 -33.027 1.00 96.12 105 PHE A CA 1
ATOM 895 C C . PHE A 1 105 ? 13.988 3.635 -32.127 1.00 96.12 105 PHE A C 1
ATOM 897 O O . PHE A 1 105 ? 13.067 3.611 -31.311 1.00 96.12 105 PHE A O 1
ATOM 904 N N . GLU A 1 106 ? 14.820 2.599 -32.262 1.00 96.94 106 GLU A N 1
ATOM 905 C CA . GLU A 1 106 ? 14.793 1.405 -31.407 1.00 96.94 106 GLU A CA 1
ATOM 906 C C . GLU A 1 106 ? 15.220 1.758 -29.970 1.00 96.94 106 GLU A C 1
ATOM 908 O O . GLU A 1 106 ? 14.504 1.416 -29.029 1.00 96.94 106 GLU A O 1
ATOM 913 N N . ASP A 1 107 ? 16.287 2.547 -29.804 1.00 96.56 107 ASP A N 1
ATOM 914 C CA . ASP A 1 107 ? 16.726 3.132 -28.529 1.00 96.56 107 ASP A CA 1
ATOM 915 C C . ASP A 1 107 ? 15.628 3.985 -27.866 1.00 96.56 107 ASP A C 1
ATOM 917 O O . ASP A 1 107 ? 15.379 3.862 -26.666 1.00 96.56 107 ASP A O 1
ATOM 921 N N . GLU A 1 108 ? 14.972 4.871 -28.623 1.00 96.88 108 GLU A N 1
ATOM 922 C CA . GLU A 1 108 ? 13.865 5.705 -28.128 1.00 96.88 108 GLU A CA 1
ATOM 923 C C . GLU A 1 108 ? 12.669 4.849 -27.688 1.00 96.88 108 GLU A C 1
ATOM 925 O O . GLU A 1 108 ? 12.114 5.056 -26.607 1.00 96.88 108 GLU A O 1
ATOM 930 N N . MET A 1 109 ? 12.309 3.835 -28.479 1.00 95.38 109 MET A N 1
ATOM 931 C CA . MET A 1 109 ? 11.244 2.884 -28.158 1.00 95.38 109 MET A CA 1
ATOM 932 C C . MET A 1 109 ? 11.563 2.048 -26.908 1.00 95.38 109 MET A C 1
ATOM 934 O O . MET A 1 109 ? 10.661 1.743 -26.126 1.00 95.38 109 MET A O 1
ATOM 938 N N . GLU A 1 110 ? 12.825 1.670 -26.688 1.00 96.19 110 GLU A N 1
ATOM 939 C CA . GLU A 1 110 ? 13.237 0.971 -25.468 1.00 96.19 110 GLU A CA 1
ATOM 940 C C . GLU A 1 110 ? 13.249 1.881 -24.236 1.00 96.19 110 GLU A C 1
ATOM 942 O O . GLU A 1 110 ? 12.815 1.433 -23.175 1.00 96.19 110 GLU A O 1
ATOM 947 N N . ARG A 1 111 ? 13.637 3.158 -24.363 1.00 97.38 111 ARG A N 1
ATOM 948 C CA . ARG A 1 111 ? 13.532 4.140 -23.265 1.00 97.38 111 ARG A CA 1
ATOM 949 C C . ARG A 1 111 ? 12.083 4.339 -22.832 1.00 97.38 111 ARG A C 1
ATOM 951 O O . ARG A 1 111 ? 11.790 4.144 -21.659 1.00 97.38 111 ARG A O 1
ATOM 958 N N . VAL A 1 112 ? 11.164 4.577 -23.771 1.00 98.06 112 VAL A N 1
ATOM 959 C CA . VAL A 1 112 ? 9.728 4.742 -23.464 1.00 98.06 112 VAL A CA 1
ATOM 960 C C . VAL A 1 112 ? 9.133 3.487 -22.804 1.00 98.06 112 VAL A C 1
ATOM 962 O O . VAL A 1 112 ? 8.288 3.594 -21.919 1.00 98.06 112 VAL A O 1
ATOM 965 N N . ARG A 1 113 ? 9.594 2.280 -23.167 1.00 96.44 113 ARG A N 1
ATOM 966 C CA . ARG A 1 113 ? 9.198 1.033 -22.479 1.00 96.44 113 ARG A CA 1
ATOM 967 C C . ARG A 1 113 ? 9.757 0.930 -21.058 1.00 96.44 113 ARG A C 1
ATOM 969 O O . ARG A 1 113 ? 9.066 0.413 -20.185 1.00 96.44 113 ARG A O 1
ATOM 976 N N . GLN A 1 114 ? 10.992 1.375 -20.831 1.00 97.25 114 GLN A N 1
ATOM 977 C CA . GLN A 1 114 ? 11.615 1.389 -19.503 1.00 97.25 114 GLN A CA 1
ATOM 978 C C . GLN A 1 114 ? 10.947 2.428 -18.592 1.00 97.25 114 GLN A C 1
ATOM 980 O O . GLN A 1 114 ? 10.654 2.118 -17.441 1.00 97.25 114 GLN A O 1
ATOM 985 N N . GLU A 1 115 ? 10.647 3.615 -19.121 1.00 97.38 115 GLU A N 1
ATOM 986 C CA . GLU A 1 115 ? 9.896 4.679 -18.446 1.00 97.38 115 GLU A CA 1
ATOM 987 C C . GLU A 1 115 ? 8.496 4.188 -18.046 1.00 97.38 115 GLU A C 1
ATOM 989 O O . GLU A 1 115 ? 8.174 4.193 -16.861 1.00 97.38 115 GLU A O 1
ATOM 994 N N . LEU A 1 116 ? 7.718 3.638 -18.989 1.00 98.00 116 LEU A N 1
ATOM 995 C CA . LEU A 1 116 ? 6.386 3.083 -18.711 1.00 98.00 116 LEU A CA 1
ATOM 996 C C . LEU A 1 116 ? 6.419 1.964 -17.655 1.00 98.00 116 LEU A C 1
ATOM 998 O O . LEU A 1 116 ? 5.564 1.918 -16.777 1.00 98.00 116 LEU A O 1
ATOM 1002 N N . TYR A 1 117 ? 7.412 1.071 -17.705 1.00 97.12 117 TYR A N 1
ATOM 1003 C CA . TYR A 1 117 ? 7.558 -0.001 -16.715 1.00 97.12 117 TYR A CA 1
ATOM 1004 C C . TYR A 1 117 ? 7.866 0.532 -15.305 1.00 97.12 117 TYR A C 1
ATOM 1006 O O . TYR A 1 117 ? 7.394 -0.030 -14.315 1.00 97.12 117 TYR A O 1
ATOM 1014 N N . LEU A 1 118 ? 8.632 1.622 -15.197 1.00 97.25 118 LEU A N 1
ATOM 1015 C CA . LEU A 1 118 ? 8.873 2.301 -13.923 1.00 97.25 118 LEU A CA 1
ATOM 1016 C C . LEU A 1 118 ? 7.610 3.023 -13.430 1.00 97.25 118 LEU A C 1
ATOM 1018 O O . LEU A 1 118 ? 7.276 2.902 -12.254 1.00 97.25 118 LEU A O 1
ATOM 1022 N N . GLU A 1 119 ? 6.859 3.689 -14.313 1.00 95.50 119 GLU A N 1
ATOM 1023 C CA . GLU A 1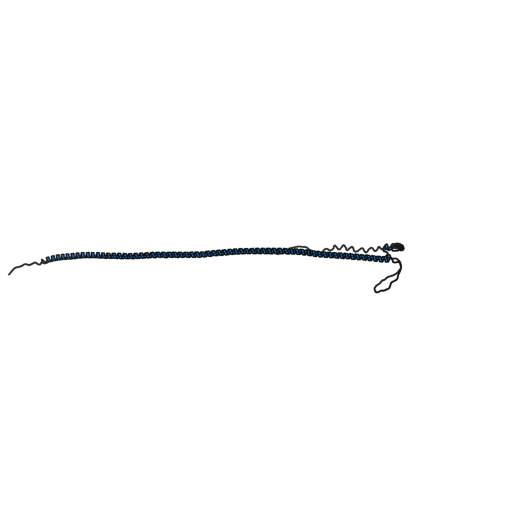 119 ? 5.569 4.304 -13.966 1.00 95.50 119 GLU A CA 1
ATOM 1024 C C . GLU A 1 119 ? 4.544 3.263 -13.479 1.00 95.50 119 GLU A C 1
ATOM 1026 O O . GLU A 1 119 ? 3.903 3.482 -12.450 1.00 95.50 119 GLU A O 1
ATOM 1031 N N . GLU A 1 120 ? 4.439 2.098 -14.135 1.00 95.56 120 GLU A N 1
ATOM 1032 C CA . GLU A 1 120 ? 3.602 0.971 -13.688 1.00 95.56 120 GLU A CA 1
ATOM 1033 C C . GLU A 1 120 ? 4.029 0.441 -12.305 1.00 95.56 120 GLU A C 1
ATOM 1035 O O . GLU A 1 120 ? 3.175 0.134 -11.463 1.00 95.56 120 GLU A O 1
ATOM 1040 N N . GLN A 1 121 ? 5.338 0.350 -12.032 1.00 95.06 121 GLN A N 1
ATOM 1041 C CA . GLN A 1 121 ? 5.843 -0.030 -10.708 1.00 95.06 121 GLN A CA 1
ATOM 1042 C C . GLN A 1 121 ? 5.487 1.009 -9.641 1.00 95.06 121 GLN A C 1
ATOM 1044 O O . GLN A 1 121 ? 4.972 0.637 -8.582 1.00 95.06 121 GLN A O 1
ATOM 1049 N N . GLU A 1 122 ? 5.708 2.297 -9.914 1.00 95.56 122 GLU A N 1
ATOM 1050 C CA . GLU A 1 122 ? 5.343 3.370 -8.992 1.00 95.56 122 GLU A CA 1
ATOM 1051 C C . GLU A 1 122 ? 3.829 3.430 -8.751 1.00 95.56 122 GLU A C 1
ATOM 1053 O O . GLU A 1 122 ? 3.402 3.628 -7.616 1.00 95.56 122 GLU A O 1
ATOM 1058 N N . GLU A 1 123 ? 2.987 3.238 -9.773 1.00 94.44 123 GLU A N 1
ATOM 1059 C CA . GLU A 1 123 ? 1.535 3.161 -9.585 1.00 94.44 123 GLU A CA 1
ATOM 1060 C C . GLU A 1 123 ? 1.135 1.968 -8.720 1.00 94.44 123 GLU A C 1
ATOM 1062 O O . GLU A 1 123 ? 0.311 2.118 -7.813 1.00 94.44 123 GLU A O 1
ATOM 1067 N N . ALA A 1 124 ? 1.751 0.803 -8.928 1.00 97.12 124 ALA A N 1
ATOM 1068 C CA . ALA A 1 124 ? 1.535 -0.352 -8.069 1.00 97.12 124 ALA A CA 1
ATOM 1069 C C . ALA A 1 124 ? 1.986 -0.090 -6.619 1.00 97.12 124 ALA A C 1
ATOM 1071 O O . ALA A 1 124 ? 1.412 -0.664 -5.695 1.00 97.12 124 ALA A O 1
ATOM 1072 N N . GLU A 1 125 ? 2.984 0.764 -6.378 1.00 95.19 125 GLU A N 1
ATOM 1073 C CA . GLU A 1 125 ? 3.383 1.190 -5.029 1.00 95.19 125 GLU A CA 1
ATOM 1074 C C . GLU A 1 125 ? 2.442 2.237 -4.429 1.00 95.19 125 GLU A C 1
ATOM 1076 O O . GLU A 1 125 ? 1.938 2.010 -3.327 1.00 95.19 125 GLU A O 1
ATOM 1081 N N . ARG A 1 126 ? 2.061 3.277 -5.180 1.00 95.69 126 ARG A N 1
ATOM 1082 C CA . ARG A 1 126 ? 1.011 4.239 -4.795 1.00 95.69 126 ARG A CA 1
ATOM 1083 C C . ARG A 1 126 ? -0.289 3.525 -4.394 1.00 95.69 126 ARG A C 1
ATOM 1085 O O . ARG A 1 126 ? -0.891 3.852 -3.372 1.00 95.69 126 ARG A O 1
ATOM 1092 N N . GLN A 1 127 ? -0.698 2.494 -5.139 1.00 96.00 127 GLN A N 1
ATOM 1093 C CA . GLN A 1 127 ? -1.874 1.676 -4.814 1.00 96.00 127 GLN A CA 1
ATOM 1094 C C . GLN A 1 127 ? -1.698 0.848 -3.526 1.00 96.00 127 GLN A C 1
ATOM 1096 O O . GLN A 1 127 ? -2.645 0.750 -2.739 1.00 96.00 127 GLN A O 1
ATOM 1101 N N . LYS A 1 128 ? -0.506 0.285 -3.259 1.00 97.38 128 LYS A N 1
ATOM 1102 C CA . LYS A 1 128 ? -0.203 -0.401 -1.982 1.00 97.38 128 LYS A CA 1
ATOM 1103 C C . LYS A 1 128 ? -0.284 0.578 -0.808 1.00 97.38 128 LYS A C 1
ATOM 1105 O O . LYS A 1 128 ? -0.934 0.260 0.187 1.00 97.38 128 LYS A O 1
ATOM 1110 N N . GLU A 1 129 ? 0.314 1.765 -0.930 1.00 95.31 129 GLU A N 1
ATOM 1111 C CA . GLU A 1 129 ? 0.275 2.803 0.107 1.00 95.31 129 GLU A CA 1
ATOM 1112 C C . GLU A 1 129 ? -1.157 3.260 0.402 1.00 95.31 129 GLU A C 1
ATOM 1114 O O . GLU A 1 129 ? -1.568 3.294 1.564 1.00 95.31 129 GLU A O 1
ATOM 1119 N N . MET A 1 130 ? -1.954 3.537 -0.636 1.00 94.25 130 MET A N 1
ATOM 1120 C CA . MET A 1 130 ? -3.372 3.877 -0.487 1.00 94.25 130 MET A CA 1
ATOM 1121 C C . MET A 1 130 ? -4.154 2.762 0.220 1.00 94.25 130 MET A C 1
ATOM 1123 O O . MET A 1 130 ? -4.913 3.045 1.149 1.00 94.25 130 MET A O 1
ATOM 1127 N N . ALA A 1 131 ? -3.940 1.497 -0.155 1.00 97.06 131 ALA A N 1
ATOM 1128 C CA . ALA A 1 131 ? -4.582 0.353 0.491 1.00 97.06 131 ALA A CA 1
ATOM 1129 C C . ALA A 1 131 ? -4.128 0.161 1.952 1.00 97.06 131 ALA A C 1
ATOM 1131 O O . ALA A 1 131 ? -4.928 -0.240 2.800 1.00 97.06 131 ALA A O 1
ATOM 1132 N N . GLU A 1 132 ? -2.872 0.461 2.289 1.00 97.50 132 GLU A N 1
ATOM 1133 C CA . GLU A 1 132 ? -2.401 0.470 3.676 1.00 97.50 132 GLU A CA 1
ATOM 1134 C C . GLU A 1 132 ? -3.009 1.604 4.500 1.00 97.50 132 GLU A C 1
ATOM 1136 O O . GLU A 1 132 ? -3.472 1.364 5.617 1.00 97.50 132 GLU A O 1
ATOM 1141 N N . ILE A 1 133 ? -3.046 2.822 3.961 1.00 96.44 133 ILE A N 1
ATOM 1142 C CA . ILE A 1 133 ? -3.688 3.975 4.601 1.00 96.44 133 ILE A CA 1
ATOM 1143 C C . ILE A 1 133 ? -5.170 3.666 4.848 1.00 96.44 133 ILE A C 1
ATOM 1145 O O . ILE A 1 133 ? -5.659 3.876 5.959 1.00 96.44 133 ILE A O 1
ATOM 1149 N N . GLU A 1 134 ? -5.865 3.077 3.872 1.00 97.06 134 GLU A N 1
ATOM 1150 C CA . GLU A 1 134 ? -7.258 2.667 4.034 1.00 97.06 134 GLU A CA 1
ATOM 1151 C C . GLU A 1 134 ? -7.424 1.592 5.123 1.00 97.06 134 GLU A C 1
ATOM 1153 O O . GLU A 1 134 ? -8.289 1.731 5.988 1.00 97.06 134 GLU A O 1
ATOM 1158 N N . ARG A 1 135 ? -6.570 0.557 5.159 1.00 97.19 135 ARG A N 1
ATOM 1159 C CA . ARG A 1 135 ? -6.582 -0.465 6.228 1.00 97.19 135 ARG A CA 1
ATOM 1160 C C . ARG A 1 135 ? -6.396 0.160 7.613 1.00 97.19 135 ARG A C 1
ATOM 1162 O O . ARG A 1 135 ? -7.166 -0.155 8.520 1.00 97.19 135 ARG A O 1
ATOM 1169 N N . ARG A 1 136 ? -5.435 1.080 7.769 1.00 97.75 136 ARG A N 1
ATOM 1170 C CA . ARG A 1 136 ? -5.177 1.808 9.029 1.00 97.75 136 ARG A CA 1
ATOM 1171 C C . ARG A 1 136 ? -6.385 2.665 9.441 1.00 97.75 136 ARG A C 1
ATOM 1173 O O . ARG A 1 136 ? -6.727 2.714 10.622 1.00 97.75 136 ARG A O 1
ATOM 1180 N N . ILE A 1 137 ? -7.066 3.307 8.485 1.00 97.44 137 ILE A N 1
ATOM 1181 C CA . ILE A 1 137 ? -8.297 4.081 8.731 1.00 97.44 137 ILE A CA 1
ATOM 1182 C C . ILE A 1 137 ? -9.453 3.160 9.148 1.00 97.44 137 ILE A C 1
ATOM 1184 O O . ILE A 1 137 ? -10.099 3.433 10.159 1.00 97.44 137 ILE A O 1
ATOM 1188 N N . ARG A 1 138 ? -9.685 2.052 8.430 1.00 97.50 138 ARG A N 1
ATOM 1189 C CA . ARG A 1 138 ? -10.726 1.059 8.755 1.00 97.50 138 ARG A CA 1
ATOM 1190 C C . ARG A 1 138 ? -10.540 0.498 10.171 1.00 97.50 138 ARG A C 1
ATOM 1192 O O . ARG A 1 138 ? -11.474 0.564 10.963 1.00 97.50 138 ARG A O 1
ATOM 1199 N N . GLN A 1 139 ? -9.326 0.065 10.527 1.00 96.81 139 GLN A N 1
ATOM 1200 C CA . GLN A 1 139 ? -8.984 -0.412 11.878 1.00 96.81 139 GLN A CA 1
ATOM 1201 C C . GLN A 1 139 ? -9.236 0.650 12.963 1.00 96.81 139 GLN A C 1
ATOM 1203 O O . GLN A 1 139 ? -9.759 0.345 14.034 1.00 96.81 139 GLN A O 1
ATOM 1208 N N . ARG A 1 140 ? -8.897 1.919 12.693 1.00 97.56 140 ARG A N 1
ATOM 1209 C CA . ARG A 1 140 ? -9.148 3.025 13.630 1.00 97.56 140 ARG A CA 1
ATOM 1210 C C . ARG A 1 140 ? -10.643 3.284 13.834 1.00 97.56 140 ARG A C 1
ATOM 1212 O O . ARG A 1 140 ? -11.053 3.544 14.963 1.00 97.56 140 ARG A O 1
ATOM 1219 N N . LEU A 1 141 ? -11.445 3.212 12.771 1.00 97.25 141 LEU A N 1
ATOM 1220 C CA . LEU A 1 141 ? -12.901 3.374 12.837 1.00 97.25 141 LEU A CA 1
ATOM 1221 C C . LEU A 1 141 ? -13.567 2.205 13.576 1.00 97.25 141 LEU A C 1
ATOM 1223 O O . LEU A 1 141 ? -14.421 2.437 14.426 1.00 97.25 141 LEU A O 1
ATOM 1227 N N . GLU A 1 142 ? -13.137 0.970 13.320 1.00 97.06 142 GLU A N 1
ATOM 1228 C CA . GLU A 1 142 ? -13.598 -0.235 14.023 1.00 97.06 142 GLU A CA 1
ATOM 1229 C C . GLU A 1 142 ? -13.304 -0.163 15.533 1.00 97.06 142 GLU A C 1
ATOM 1231 O O . GLU A 1 142 ? -14.187 -0.408 16.360 1.00 97.06 142 GLU A O 1
ATOM 1236 N N . LEU A 1 143 ? -12.099 0.276 15.916 1.00 97.19 143 LEU A N 1
ATOM 1237 C CA . LEU A 1 143 ? -11.730 0.493 17.319 1.00 97.19 143 LEU A CA 1
ATOM 1238 C C . LEU A 1 143 ? -12.541 1.630 17.974 1.00 97.19 143 LEU A C 1
ATOM 1240 O O . LEU A 1 143 ? -12.902 1.542 19.147 1.00 97.19 143 LEU A O 1
ATOM 1244 N N . GLN A 1 144 ? -12.887 2.685 17.228 1.00 96.69 144 GLN A N 1
ATOM 1245 C CA . GLN A 1 144 ? -13.778 3.743 17.720 1.00 96.69 144 GLN A CA 1
ATOM 1246 C C . GLN A 1 144 ? -15.225 3.256 17.897 1.00 96.69 144 GLN A C 1
ATOM 1248 O O . GLN A 1 144 ? -15.850 3.574 18.909 1.00 96.69 144 GLN A O 1
ATOM 1253 N N . GLN A 1 145 ? -15.752 2.465 16.958 1.00 96.94 145 GLN A N 1
ATOM 1254 C CA . GLN A 1 145 ? -17.106 1.905 17.029 1.00 96.94 145 GLN A CA 1
ATOM 1255 C C . GLN A 1 145 ? -17.247 0.898 18.176 1.00 96.94 145 GLN A C 1
ATOM 1257 O O . GLN A 1 145 ? -18.183 0.996 18.967 1.00 96.94 145 GLN A O 1
ATOM 1262 N N . THR A 1 146 ? -16.297 -0.027 18.323 1.00 96.94 146 THR A N 1
ATOM 1263 C CA . THR A 1 146 ? -16.292 -1.004 19.427 1.00 96.94 146 THR A CA 1
ATOM 1264 C C . THR A 1 146 ? -16.153 -0.328 20.793 1.00 96.94 146 THR A C 1
ATOM 1266 O O . THR A 1 146 ? -16.859 -0.702 21.729 1.00 96.94 146 THR A O 1
ATOM 1269 N N . TYR A 1 147 ? -15.345 0.732 20.913 1.00 97.31 147 TYR A N 1
ATOM 1270 C CA . TYR A 1 147 ? -15.276 1.542 22.135 1.00 97.31 147 TYR A CA 1
ATOM 1271 C C . TYR A 1 147 ? -16.602 2.262 22.448 1.00 97.31 147 TYR A C 1
ATOM 1273 O O . TYR A 1 147 ? -17.058 2.250 23.593 1.00 97.31 147 TYR A O 1
ATOM 1281 N N . GLN A 1 148 ? -17.275 2.836 21.443 1.00 97.25 148 GLN A N 1
ATOM 1282 C CA . GLN A 1 148 ? -18.603 3.443 21.618 1.00 97.25 148 GLN A CA 1
ATOM 1283 C C . GLN A 1 148 ? -19.657 2.413 22.057 1.00 97.25 148 GLN A C 1
ATOM 1285 O O . GLN A 1 148 ? -20.413 2.677 22.992 1.00 97.25 148 GLN A O 1
ATOM 1290 N N . GLN A 1 149 ? -19.668 1.223 21.449 1.00 97.06 149 GLN A N 1
ATOM 1291 C CA . GLN A 1 149 ? -20.539 0.112 21.851 1.00 97.06 149 GLN A CA 1
ATOM 1292 C C . GLN A 1 149 ? -20.245 -0.343 23.289 1.00 97.06 149 GLN A C 1
ATOM 1294 O O . GLN A 1 149 ? -21.171 -0.546 24.071 1.00 97.06 149 GLN A O 1
ATOM 1299 N N . GLN A 1 150 ? -18.970 -0.445 23.681 1.00 96.31 150 GLN A N 1
ATOM 1300 C CA . GLN A 1 150 ? -18.573 -0.797 25.047 1.00 96.31 150 GLN A CA 1
ATOM 1301 C C . GLN A 1 150 ? -19.063 0.238 26.074 1.00 96.31 150 GLN A C 1
ATOM 1303 O O . GLN A 1 150 ? -19.554 -0.144 27.139 1.00 96.31 150 GLN A O 1
ATOM 1308 N N . LEU A 1 151 ? -18.970 1.535 25.759 1.00 97.44 151 LEU A N 1
ATOM 1309 C CA . LEU A 1 151 ? -19.504 2.608 26.603 1.00 97.44 151 LEU A CA 1
ATOM 1310 C C . LEU A 1 151 ? -21.032 2.534 26.725 1.00 97.44 151 LEU A C 1
ATOM 1312 O O . LEU A 1 151 ? -21.547 2.601 27.840 1.00 97.44 151 LEU A O 1
ATOM 1316 N N . GLN A 1 152 ? -21.749 2.337 25.614 1.00 97.19 152 GLN A N 1
ATOM 1317 C CA . GLN A 1 152 ? -23.207 2.170 25.618 1.00 97.19 152 GLN A CA 1
ATOM 1318 C C . GLN A 1 152 ? -23.631 0.960 26.462 1.00 97.19 152 GLN A C 1
ATOM 1320 O O . GLN A 1 152 ? -24.488 1.089 27.329 1.00 97.19 152 GLN A O 1
ATOM 1325 N N . LEU A 1 153 ? -22.988 -0.198 26.280 1.00 97.44 153 LEU A N 1
ATOM 1326 C CA . LEU A 1 153 ? -23.258 -1.405 27.069 1.00 97.44 153 LEU A CA 1
ATOM 1327 C C . LEU A 1 153 ? -22.963 -1.212 28.564 1.00 97.44 153 LEU A C 1
ATOM 1329 O O . LEU A 1 153 ? -23.692 -1.747 29.398 1.00 97.44 153 LEU A O 1
ATOM 1333 N N . LYS A 1 154 ? -21.924 -0.446 28.921 1.00 97.38 154 LYS A N 1
ATOM 1334 C CA . LYS A 1 154 ? -21.624 -0.111 30.320 1.00 97.38 154 LYS A CA 1
ATOM 1335 C C . LYS A 1 154 ? -22.698 0.790 30.933 1.00 97.38 154 LYS A C 1
ATOM 1337 O O . LYS A 1 154 ? -23.102 0.555 32.067 1.00 97.38 154 LYS A O 1
ATOM 1342 N N . GLU A 1 155 ? -23.170 1.789 30.194 1.00 96.31 155 GLU A N 1
ATOM 1343 C CA . GLU A 1 155 ? -24.223 2.693 30.664 1.00 96.31 155 GLU A CA 1
ATOM 1344 C C . GLU A 1 155 ? -25.583 1.978 30.762 1.00 96.31 155 GLU A C 1
ATOM 1346 O O . GLU A 1 155 ? -26.277 2.136 31.761 1.00 96.31 155 GLU A O 1
ATOM 1351 N N . TYR A 1 156 ? -25.926 1.091 29.818 1.00 95.81 156 TYR A N 1
ATOM 1352 C CA . TYR A 1 156 ? -27.121 0.244 29.931 1.00 95.81 156 TYR A CA 1
ATOM 1353 C C . TYR A 1 156 ? -27.078 -0.694 31.146 1.00 95.81 156 TYR A C 1
ATOM 1355 O O . TYR A 1 156 ? -28.102 -0.855 31.805 1.00 95.81 156 TYR A O 1
ATOM 1363 N N . ARG A 1 157 ? -25.915 -1.278 31.479 1.00 95.62 157 ARG A N 1
ATOM 1364 C CA . ARG A 1 157 ? -25.749 -2.070 32.715 1.00 95.62 157 ARG A CA 1
ATOM 1365 C C . ARG A 1 157 ? -25.979 -1.218 33.955 1.00 95.62 157 ARG A C 1
ATOM 1367 O O . ARG A 1 157 ? -26.823 -1.569 34.765 1.00 95.62 157 ARG A O 1
ATOM 1374 N N . ARG A 1 158 ? -25.343 -0.048 34.034 1.00 96.00 158 ARG A N 1
ATOM 1375 C CA . ARG A 1 158 ? -25.542 0.905 35.135 1.00 96.00 158 ARG A CA 1
ATOM 1376 C C . ARG A 1 158 ? -27.011 1.316 35.303 1.00 96.00 158 ARG A C 1
ATOM 1378 O O . ARG A 1 158 ? -27.490 1.458 36.420 1.00 96.00 158 ARG A O 1
ATOM 1385 N N . GLN A 1 159 ? -27.737 1.502 34.202 1.00 95.19 159 GLN A N 1
ATOM 1386 C CA . GLN A 1 159 ? -29.166 1.836 34.223 1.00 95.19 159 GLN A CA 1
ATOM 1387 C C . GLN A 1 159 ? -30.082 0.645 34.546 1.00 95.19 159 GLN A C 1
ATOM 1389 O O . GLN A 1 159 ? -31.244 0.870 34.881 1.00 95.19 159 GLN A O 1
ATOM 1394 N N . ALA A 1 160 ? -29.597 -0.596 34.442 1.00 95.88 160 ALA A N 1
ATOM 1395 C CA . ALA A 1 160 ? -30.268 -1.776 34.985 1.00 95.88 160 ALA A CA 1
ATOM 1396 C C . ALA A 1 160 ? -29.974 -1.911 36.488 1.00 95.88 160 ALA A C 1
ATOM 1398 O O . ALA A 1 160 ? -30.911 -1.931 37.276 1.00 95.88 160 ALA A O 1
ATOM 1399 N N . GLU A 1 161 ? -28.697 -1.851 36.881 1.00 94.25 161 GLU A N 1
ATOM 1400 C CA . GLU A 1 161 ? -28.222 -1.863 38.275 1.00 94.25 161 GLU A CA 1
ATOM 1401 C C . GLU A 1 161 ? -28.970 -0.826 39.138 1.00 94.25 161 GLU A C 1
ATOM 1403 O O . GLU A 1 161 ? -29.516 -1.170 40.181 1.00 94.25 161 GLU A O 1
ATOM 1408 N N . LEU A 1 162 ? -29.105 0.421 38.666 1.00 96.81 162 LEU A N 1
ATOM 1409 C CA . LEU A 1 162 ? -29.856 1.471 39.372 1.00 96.81 162 LEU A CA 1
ATOM 1410 C C . LEU A 1 162 ? -31.359 1.169 39.517 1.00 96.81 162 LEU A C 1
ATOM 1412 O O . LEU A 1 162 ? -31.957 1.551 40.519 1.00 96.81 162 LEU A O 1
ATOM 1416 N N . LYS A 1 163 ? -31.982 0.485 38.548 1.00 95.81 163 LYS A N 1
ATOM 1417 C CA . LYS A 1 163 ? -33.398 0.082 38.646 1.00 95.81 163 LYS A CA 1
ATOM 1418 C C . LYS A 1 163 ? -33.573 -1.084 39.606 1.00 95.81 163 LYS A C 1
ATOM 1420 O O . LYS A 1 163 ? -34.500 -1.065 40.403 1.00 95.81 163 LYS A O 1
ATOM 1425 N N . GLU A 1 164 ? -32.664 -2.053 39.574 1.00 94.38 164 GLU A N 1
ATOM 1426 C CA . GLU A 1 164 ? -32.630 -3.163 40.527 1.00 94.38 164 GLU A CA 1
ATOM 1427 C C . GLU A 1 164 ? -32.420 -2.643 41.964 1.00 94.38 164 GLU A C 1
ATOM 1429 O O . GLU A 1 164 ? -33.120 -3.078 42.879 1.00 94.38 164 GLU A O 1
ATOM 1434 N N . GLU A 1 165 ? -31.556 -1.639 42.168 1.00 94.44 165 GLU A N 1
ATOM 1435 C CA . GLU A 1 165 ? -31.410 -0.928 43.448 1.00 94.44 165 GLU A CA 1
ATOM 1436 C C . GLU A 1 165 ? -32.686 -0.169 43.860 1.00 94.44 165 GLU A C 1
ATOM 1438 O O . GLU A 1 165 ? -33.090 -0.235 45.025 1.00 94.44 165 GLU A O 1
ATOM 1443 N N . GLU A 1 166 ? -33.346 0.544 42.940 1.00 94.81 166 GLU A N 1
ATOM 1444 C CA . GLU A 1 166 ? -34.600 1.261 43.216 1.00 94.81 166 GLU A CA 1
ATOM 1445 C C . GLU A 1 166 ? -35.762 0.311 43.549 1.00 94.81 166 GLU A C 1
ATOM 1447 O O . GLU A 1 166 ? -36.506 0.568 44.500 1.00 94.81 166 GLU A O 1
ATOM 1452 N N . GLU A 1 167 ? -35.905 -0.798 42.822 1.00 95.56 167 GLU A N 1
ATOM 1453 C CA . GLU A 1 167 ? -36.902 -1.841 43.077 1.00 95.56 167 GLU A CA 1
ATOM 1454 C C . GLU A 1 167 ? -36.629 -2.558 44.405 1.00 95.56 167 GLU A C 1
ATOM 1456 O O . GLU A 1 167 ? -37.538 -2.694 45.227 1.00 95.56 167 GLU A O 1
ATOM 1461 N N . PHE A 1 168 ? -35.378 -2.943 44.680 1.00 95.56 168 PHE A N 1
ATOM 1462 C CA . PHE A 1 168 ? -34.983 -3.541 45.959 1.00 95.56 168 PHE A CA 1
ATOM 1463 C C . PHE A 1 168 ? -35.243 -2.591 47.137 1.00 95.56 168 PHE A C 1
ATOM 1465 O O . PHE A 1 168 ? -35.783 -2.996 48.170 1.00 95.56 168 PHE A O 1
ATOM 1472 N N . LYS A 1 169 ? -34.934 -1.299 46.978 1.00 95.75 169 LYS A N 1
ATOM 1473 C CA . LYS A 1 169 ? -35.214 -0.262 47.979 1.00 95.75 169 LYS A CA 1
ATOM 1474 C C . LYS A 1 169 ? -36.715 -0.085 48.218 1.00 95.75 169 LYS A C 1
ATOM 1476 O O . LYS A 1 169 ? -37.122 0.048 49.371 1.00 95.75 169 LYS A O 1
ATOM 1481 N N . GLN A 1 170 ? -37.542 -0.117 47.171 1.00 95.62 170 GLN A N 1
ATOM 1482 C CA . GLN A 1 170 ? -39.004 -0.083 47.305 1.00 95.62 170 GLN A CA 1
ATOM 1483 C C . GLN A 1 170 ? -39.539 -1.325 48.030 1.00 95.62 170 GLN A C 1
ATOM 1485 O O . GLN A 1 170 ? -40.342 -1.186 48.953 1.00 95.62 170 GLN A O 1
ATOM 1490 N N . GLN A 1 171 ? -39.052 -2.523 47.690 1.00 94.75 171 GLN A N 1
ATOM 1491 C CA . GLN A 1 171 ? -39.417 -3.770 48.372 1.00 94.75 171 GLN A CA 1
ATOM 1492 C C . GLN A 1 171 ? -39.027 -3.741 49.858 1.00 94.75 171 GLN A C 1
ATOM 1494 O O . GLN A 1 171 ? -39.847 -4.067 50.716 1.00 94.75 171 GLN A O 1
ATOM 1499 N N . MET A 1 172 ? -37.815 -3.280 50.186 1.00 93.19 172 MET A N 1
ATOM 1500 C CA . MET A 1 172 ? -37.358 -3.135 51.572 1.00 93.19 172 MET A CA 1
ATOM 1501 C C . MET A 1 172 ? -38.176 -2.105 52.362 1.00 93.19 172 MET A C 1
ATOM 1503 O O . MET A 1 172 ? -38.541 -2.376 53.503 1.00 93.19 172 MET A O 1
ATOM 1507 N N . LEU A 1 173 ? -38.517 -0.956 51.768 1.00 94.06 173 LEU A N 1
ATOM 1508 C CA . LEU A 1 173 ? -39.393 0.038 52.404 1.00 94.06 173 LEU A CA 1
ATOM 1509 C C . LEU A 1 173 ? -40.815 -0.502 52.621 1.00 94.06 173 LEU A C 1
ATOM 1511 O O . LEU A 1 173 ? -41.384 -0.297 53.692 1.00 94.06 173 LEU A O 1
ATOM 1515 N N . SER A 1 174 ? -41.367 -1.234 51.647 1.00 95.50 174 SER A N 1
ATOM 1516 C CA . SER A 1 174 ? -42.668 -1.899 51.781 1.00 95.50 174 SER A CA 1
ATOM 1517 C C . SER A 1 174 ? -42.650 -2.936 52.904 1.00 95.50 174 SER A C 1
ATOM 1519 O O . SER A 1 174 ? -43.586 -2.986 53.699 1.00 95.50 174 SER A O 1
ATOM 1521 N N . LYS A 1 175 ? -41.572 -3.726 53.008 1.00 95.94 175 LYS A N 1
ATOM 1522 C CA . LYS A 1 175 ? -41.402 -4.703 54.084 1.00 95.94 175 LYS A CA 1
ATOM 1523 C C . LYS A 1 175 ? -41.326 -4.026 55.452 1.00 95.94 175 LYS A C 1
ATOM 1525 O O . LYS A 1 175 ? -42.059 -4.429 56.345 1.00 95.94 175 LYS A O 1
ATOM 1530 N N . PHE A 1 176 ? -40.502 -2.987 55.618 1.00 92.81 176 PHE A N 1
ATOM 1531 C CA . PHE A 1 176 ? -40.425 -2.265 56.894 1.00 92.81 176 PHE A CA 1
ATOM 1532 C C . PHE A 1 176 ? -41.779 -1.660 57.297 1.00 92.81 176 PHE A C 1
ATOM 1534 O O . PHE A 1 176 ? -42.162 -1.759 58.456 1.00 92.81 176 PHE A O 1
ATOM 1541 N N . ALA A 1 177 ? -42.550 -1.115 56.349 1.00 95.38 177 ALA A N 1
ATOM 1542 C CA . ALA A 1 177 ? -43.896 -0.608 56.622 1.00 95.38 177 ALA A CA 1
ATOM 1543 C C . ALA A 1 177 ? -44.902 -1.714 57.017 1.00 95.38 177 ALA A C 1
ATOM 1545 O O . ALA A 1 177 ? -45.834 -1.457 57.785 1.00 95.38 177 ALA A O 1
ATOM 1546 N N . GLU A 1 178 ? -44.734 -2.941 56.516 1.00 93.81 178 GLU A N 1
ATOM 1547 C CA . GLU A 1 178 ? -45.532 -4.102 56.923 1.00 93.81 178 GLU A CA 1
ATOM 1548 C C . GLU A 1 178 ? -45.109 -4.643 58.300 1.00 93.81 178 GLU A C 1
ATOM 1550 O O . GLU A 1 178 ? -45.973 -4.855 59.154 1.00 93.81 178 GLU A O 1
ATOM 1555 N N . ASP A 1 179 ? -43.804 -4.776 58.557 1.00 93.81 179 ASP A N 1
ATOM 1556 C CA . ASP A 1 179 ? -43.246 -5.182 59.853 1.00 93.81 179 ASP A CA 1
ATOM 1557 C C . ASP A 1 179 ? -43.642 -4.185 60.969 1.00 93.81 179 ASP A C 1
ATOM 1559 O O . ASP A 1 179 ? -44.170 -4.607 62.002 1.00 93.81 179 ASP A O 1
ATOM 1563 N N . ASP A 1 180 ? -43.525 -2.868 60.739 1.00 94.44 180 ASP A N 1
ATOM 1564 C CA . ASP A 1 180 ? -43.981 -1.807 61.660 1.00 94.44 180 ASP A CA 1
ATOM 1565 C C . ASP A 1 180 ? -45.482 -1.923 61.967 1.00 94.44 180 ASP A C 1
ATOM 1567 O O . ASP A 1 180 ? -45.920 -1.816 63.119 1.00 94.44 180 ASP A O 1
ATOM 1571 N N . ARG A 1 181 ? -46.305 -2.161 60.937 1.00 93.88 181 ARG A N 1
ATOM 1572 C CA . ARG A 1 181 ? -47.756 -2.343 61.084 1.00 93.88 181 ARG A CA 1
ATOM 1573 C C . ARG A 1 181 ? -48.074 -3.593 61.907 1.00 93.88 181 ARG A C 1
ATOM 1575 O O . ARG A 1 181 ? -48.983 -3.567 62.743 1.00 93.88 181 ARG A O 1
ATOM 1582 N N . ILE A 1 182 ? -47.334 -4.680 61.697 1.00 92.75 182 ILE A N 1
ATOM 1583 C CA . ILE A 1 182 ? -47.453 -5.924 62.463 1.00 92.75 182 ILE A CA 1
ATOM 1584 C C . ILE A 1 182 ? -47.008 -5.712 63.916 1.00 92.75 182 ILE A C 1
ATOM 1586 O O . ILE A 1 182 ? -47.692 -6.195 64.825 1.00 92.75 182 ILE A O 1
ATOM 1590 N N . GLU A 1 183 ? -45.936 -4.960 64.183 1.00 93.88 183 GLU A N 1
ATOM 1591 C CA . GLU A 1 183 ? -45.538 -4.619 65.552 1.00 93.88 183 GLU A CA 1
ATOM 1592 C C . GLU A 1 183 ? -46.597 -3.755 66.249 1.00 93.88 183 GLU A C 1
ATOM 1594 O O . GLU A 1 183 ? -46.998 -4.088 67.365 1.00 93.88 183 GLU A O 1
ATOM 1599 N N . GLN A 1 184 ? -47.137 -2.722 65.595 1.00 91.69 184 GLN A N 1
ATOM 1600 C CA . GLN A 1 184 ? -48.207 -1.889 66.163 1.00 91.69 184 GLN A CA 1
ATOM 1601 C C . GLN A 1 184 ? -49.443 -2.721 66.548 1.00 91.69 184 GLN A C 1
ATOM 1603 O O . GLN A 1 184 ? -49.937 -2.614 67.677 1.00 91.69 184 GLN A O 1
ATOM 1608 N N . MET A 1 185 ? -49.905 -3.613 65.661 1.00 89.44 185 MET A N 1
ATOM 1609 C CA . MET A 1 185 ? -51.018 -4.528 65.955 1.00 89.44 185 MET A CA 1
ATOM 1610 C C . MET A 1 185 ? -50.684 -5.497 67.100 1.00 89.44 185 MET A C 1
ATOM 1612 O O . MET A 1 185 ? -51.521 -5.740 67.974 1.00 89.44 185 MET A O 1
ATOM 1616 N N . ASN A 1 186 ? -49.460 -6.028 67.155 1.00 93.31 186 ASN A N 1
ATOM 1617 C CA . ASN A 1 186 ? -49.021 -6.908 68.240 1.00 93.31 186 ASN A CA 1
ATOM 1618 C C . ASN A 1 186 ? -48.892 -6.168 69.581 1.00 93.31 186 ASN A C 1
ATOM 1620 O O . ASN A 1 186 ? -49.290 -6.707 70.616 1.00 93.31 186 ASN A O 1
ATOM 1624 N N . ALA A 1 187 ? -48.405 -4.928 69.588 1.00 93.00 187 ALA A N 1
ATOM 1625 C CA . ALA A 1 187 ? -48.338 -4.075 70.768 1.00 93.00 187 ALA A CA 1
ATOM 1626 C C . ALA A 1 187 ? -49.744 -3.738 71.292 1.00 93.00 187 ALA A C 1
ATOM 1628 O O . ALA A 1 187 ? -49.996 -3.865 72.493 1.00 93.00 187 ALA A O 1
ATOM 1629 N N . GLN A 1 188 ? -50.688 -3.403 70.406 1.00 91.19 188 GLN A N 1
ATOM 1630 C CA . GLN A 1 188 ? -52.097 -3.218 70.764 1.00 91.19 188 GLN A CA 1
ATOM 1631 C C . GLN A 1 188 ? -52.697 -4.506 71.352 1.00 91.19 188 GLN A C 1
ATOM 1633 O O . GLN A 1 188 ? -53.299 -4.471 72.424 1.00 91.19 188 GLN A O 1
ATOM 1638 N N . LYS A 1 189 ? -52.471 -5.661 70.714 1.00 93.69 189 LYS A N 1
ATOM 1639 C CA . LYS A 1 189 ? -52.956 -6.974 71.172 1.00 93.69 189 LYS A CA 1
ATOM 1640 C C . LYS A 1 189 ? -52.374 -7.380 72.533 1.00 93.69 189 LYS A C 1
ATOM 1642 O O . LYS A 1 189 ? -53.095 -7.942 73.356 1.00 93.69 189 LYS A O 1
ATOM 1647 N N . ARG A 1 190 ? -51.104 -7.052 72.813 1.00 90.94 190 ARG A N 1
ATOM 1648 C CA . ARG A 1 190 ? -50.478 -7.212 74.141 1.00 90.94 190 ARG A CA 1
ATOM 1649 C C . ARG A 1 190 ? -51.153 -6.318 75.191 1.00 90.94 190 ARG A C 1
ATOM 1651 O O . ARG A 1 190 ? -51.504 -6.822 76.254 1.00 90.94 190 ARG A O 1
ATOM 1658 N N . ARG A 1 191 ? -51.394 -5.034 74.885 1.00 90.75 191 ARG A N 1
ATOM 1659 C CA . ARG A 1 191 ? -52.092 -4.088 75.785 1.00 90.75 191 ARG A CA 1
ATOM 1660 C C . ARG A 1 191 ? -53.526 -4.536 76.093 1.00 90.75 191 ARG A C 1
ATOM 1662 O O . ARG A 1 191 ? -53.914 -4.532 77.256 1.00 90.75 191 ARG A O 1
ATOM 1669 N N . MET A 1 192 ? -54.278 -4.981 75.081 1.00 89.25 192 MET A N 1
ATOM 1670 C CA . MET A 1 192 ? -55.634 -5.520 75.255 1.00 89.25 192 MET A CA 1
ATOM 1671 C C . MET A 1 192 ? -55.635 -6.739 76.181 1.00 89.25 192 MET A C 1
ATOM 1673 O O . MET A 1 192 ? -56.328 -6.716 77.193 1.00 89.25 192 MET A O 1
ATOM 1677 N N . LYS A 1 193 ? -54.777 -7.739 75.931 1.00 93.06 193 LYS A N 1
ATOM 1678 C CA . LYS A 1 193 ? -54.650 -8.908 76.819 1.00 93.06 193 LYS A CA 1
ATOM 1679 C C . LYS A 1 193 ? -54.256 -8.540 78.249 1.00 93.06 193 LYS A C 1
ATOM 1681 O O . LYS A 1 193 ? -54.795 -9.099 79.196 1.00 93.06 193 LYS A O 1
ATOM 1686 N N . GLN A 1 194 ? -53.344 -7.585 78.434 1.00 90.56 194 GLN A N 1
ATOM 1687 C CA . GLN A 1 194 ? -52.999 -7.087 79.770 1.00 90.56 194 GLN A CA 1
ATOM 1688 C C . GLN A 1 194 ? -54.202 -6.430 80.465 1.00 90.56 194 GLN A C 1
ATOM 1690 O O . GLN A 1 194 ? -54.390 -6.638 81.661 1.00 90.56 194 GLN A O 1
ATOM 1695 N N . GLN A 1 195 ? -55.043 -5.690 79.736 1.00 91.81 195 GLN A N 1
ATOM 1696 C CA . GLN A 1 195 ? -56.271 -5.107 80.281 1.00 91.81 195 GLN A CA 1
ATOM 1697 C C . GLN A 1 195 ? -57.350 -6.167 80.571 1.00 91.81 195 GLN A C 1
ATOM 1699 O O . GLN A 1 195 ? -58.034 -6.064 81.585 1.00 91.81 195 GLN A O 1
ATOM 1704 N N . GLU A 1 196 ? -57.483 -7.197 79.735 1.00 90.69 196 GLU A N 1
ATOM 1705 C CA . GLU A 1 196 ? -58.373 -8.347 79.953 1.00 90.69 196 GLU A CA 1
ATOM 1706 C C . GLU A 1 196 ? -57.967 -9.136 81.205 1.00 90.69 196 GLU A C 1
ATOM 1708 O O . GLU A 1 196 ? -58.788 -9.339 82.097 1.00 90.69 196 GLU A O 1
ATOM 1713 N N . HIS A 1 197 ? -56.686 -9.505 81.330 1.00 92.00 197 HIS A N 1
ATOM 1714 C CA . HIS A 1 197 ? -56.157 -10.170 82.523 1.00 92.00 197 HIS A CA 1
ATOM 1715 C C . HIS A 1 197 ? -56.305 -9.301 83.778 1.00 92.00 197 HIS A C 1
ATOM 1717 O O . HIS A 1 197 ? -56.656 -9.816 84.836 1.00 92.00 197 HIS A O 1
ATOM 1723 N N . ARG A 1 198 ? -56.098 -7.982 83.665 1.00 92.56 198 ARG A N 1
ATOM 1724 C CA . ARG A 1 198 ? -56.318 -7.042 84.769 1.00 92.56 198 ARG A CA 1
ATOM 1725 C C . ARG A 1 198 ? -57.780 -7.027 85.221 1.00 92.56 198 ARG A C 1
ATOM 1727 O O . ARG A 1 198 ? -58.023 -7.200 86.408 1.00 92.56 198 ARG A O 1
ATOM 1734 N N . ARG A 1 199 ? -58.733 -6.903 84.289 1.00 93.06 199 ARG A N 1
ATOM 1735 C CA . ARG A 1 199 ? -60.177 -6.949 84.584 1.00 93.06 199 ARG A CA 1
ATOM 1736 C C . ARG A 1 199 ? -60.590 -8.276 85.218 1.00 93.06 199 ARG A C 1
ATOM 1738 O O . ARG A 1 199 ? -61.357 -8.263 86.169 1.00 93.06 199 ARG A O 1
ATOM 1745 N N . ALA A 1 200 ? -60.055 -9.401 84.741 1.00 92.62 200 ALA A N 1
ATOM 1746 C CA . ALA A 1 200 ? -60.321 -10.717 85.325 1.00 92.62 200 ALA A CA 1
ATOM 1747 C C . ALA A 1 200 ? -59.767 -10.849 86.759 1.00 92.62 200 ALA A C 1
ATOM 1749 O O . ALA A 1 200 ? -60.412 -11.442 87.619 1.00 92.62 200 ALA A O 1
ATOM 1750 N N . VAL A 1 201 ? -58.596 -10.269 87.051 1.00 92.94 201 VAL A N 1
ATOM 1751 C CA . VAL A 1 201 ? -58.046 -10.217 88.419 1.00 92.94 201 VAL A CA 1
ATOM 1752 C C . VAL A 1 201 ? -58.844 -9.261 89.312 1.00 92.94 201 VAL A C 1
ATOM 1754 O O . VAL A 1 201 ? -59.092 -9.589 90.468 1.00 92.94 201 VAL A O 1
ATOM 1757 N N . GLU A 1 202 ? -59.281 -8.113 88.791 1.00 90.69 202 GLU A N 1
ATOM 1758 C CA . GLU A 1 202 ? -60.157 -7.170 89.500 1.00 90.69 202 GLU A CA 1
ATOM 1759 C C . GLU A 1 202 ? -61.513 -7.833 89.833 1.00 90.69 202 GLU A C 1
ATOM 1761 O O . GLU A 1 202 ? -61.927 -7.800 90.990 1.00 90.69 202 GLU A O 1
ATOM 1766 N N . GLN A 1 203 ? -62.118 -8.572 88.893 1.00 91.69 203 GLN A N 1
ATOM 1767 C CA . GLN A 1 203 ? -63.308 -9.405 89.131 1.00 91.69 203 GLN A CA 1
ATOM 1768 C C . GLN A 1 203 ? -63.078 -10.464 90.220 1.00 91.69 203 GLN A C 1
ATOM 1770 O O . GLN A 1 203 ? -63.842 -10.513 91.174 1.00 91.69 203 GLN A O 1
ATOM 1775 N N . LEU A 1 204 ? -61.989 -11.242 90.165 1.00 91.81 204 LEU A N 1
ATOM 1776 C CA . LEU A 1 204 ? -61.672 -12.236 91.207 1.00 91.81 204 LEU A CA 1
ATOM 1777 C C . LEU A 1 204 ? -61.417 -11.615 92.596 1.00 91.81 204 LEU A C 1
ATOM 1779 O O . LEU A 1 204 ? -61.586 -12.288 93.617 1.00 91.81 204 LEU A O 1
ATOM 1783 N N . ILE A 1 205 ? -60.991 -10.349 92.659 1.00 91.19 205 ILE A N 1
ATOM 1784 C CA . ILE A 1 205 ? -60.848 -9.596 93.912 1.00 91.19 205 ILE A CA 1
ATOM 1785 C C . ILE A 1 205 ? -62.217 -9.142 94.429 1.00 91.19 205 ILE A C 1
ATOM 1787 O O . ILE A 1 205 ? -62.463 -9.245 95.632 1.00 91.19 205 ILE A O 1
ATOM 1791 N N . ASP A 1 206 ? -63.106 -8.675 93.555 1.00 91.56 206 ASP A N 1
ATOM 1792 C CA . ASP A 1 206 ? -64.450 -8.229 93.933 1.00 91.56 206 ASP A CA 1
ATOM 1793 C C . ASP A 1 206 ? -65.393 -9.400 94.260 1.00 91.56 206 ASP A C 1
ATOM 1795 O O . ASP A 1 206 ? -66.107 -9.324 95.258 1.00 91.56 206 ASP A O 1
ATOM 1799 N N . ASP A 1 207 ? -65.291 -10.535 93.563 1.00 90.81 207 ASP A N 1
ATOM 1800 C CA . ASP A 1 207 ? -65.939 -11.801 93.937 1.00 90.81 207 ASP A CA 1
ATOM 1801 C C . ASP A 1 207 ? -65.490 -12.255 95.335 1.00 90.81 207 ASP A C 1
ATOM 1803 O O . ASP A 1 207 ? -66.309 -12.606 96.185 1.00 90.81 207 ASP A O 1
ATOM 1807 N N . ARG A 1 208 ? -64.181 -12.188 95.622 1.00 89.56 208 ARG A N 1
ATOM 1808 C CA . ARG A 1 208 ? -63.631 -12.506 96.950 1.00 89.56 208 ARG A CA 1
ATOM 1809 C C . ARG A 1 208 ? -64.095 -11.514 98.023 1.00 89.56 208 ARG A C 1
ATOM 1811 O O . ARG A 1 208 ? -64.320 -11.916 99.163 1.00 89.56 208 ARG A O 1
ATOM 1818 N N . ARG A 1 209 ? -64.247 -10.227 97.693 1.00 90.12 209 ARG A N 1
ATOM 1819 C CA . ARG A 1 209 ? -64.825 -9.217 98.600 1.00 90.12 209 ARG A CA 1
ATOM 1820 C C . ARG A 1 209 ? -66.301 -9.494 98.872 1.00 90.12 209 ARG A C 1
ATOM 1822 O O . ARG A 1 209 ? -66.712 -9.386 100.023 1.00 90.12 209 ARG A O 1
ATOM 1829 N N . ALA A 1 210 ? -67.070 -9.884 97.856 1.00 90.00 210 ALA A N 1
ATOM 1830 C CA . ALA A 1 210 ? -68.469 -10.273 97.998 1.00 90.00 210 ALA A CA 1
ATOM 1831 C C . ALA A 1 210 ? -68.617 -11.539 98.857 1.00 90.00 210 ALA A C 1
ATOM 1833 O O . ALA A 1 210 ? -69.450 -11.560 99.757 1.00 90.00 210 ALA A O 1
ATOM 1834 N N . GLN A 1 211 ? -67.755 -12.545 98.667 1.00 85.38 211 GLN A N 1
ATOM 1835 C CA . GLN A 1 211 ? -67.669 -13.722 99.542 1.00 85.38 211 GLN A CA 1
ATOM 1836 C C . GLN A 1 211 ? -67.403 -13.313 100.998 1.00 85.38 211 GLN A C 1
ATOM 1838 O O . GLN A 1 211 ? -68.240 -13.577 101.853 1.00 85.38 211 GLN A O 1
ATOM 1843 N N . PHE A 1 212 ? -66.338 -12.550 101.278 1.00 88.06 212 PHE A N 1
ATOM 1844 C CA . PHE A 1 212 ? -66.055 -12.072 102.641 1.00 88.06 212 PHE A CA 1
ATOM 1845 C C . PHE A 1 212 ? -67.157 -11.179 103.240 1.00 88.06 212 PHE A C 1
ATOM 1847 O O . PHE A 1 212 ? -67.315 -11.150 104.461 1.00 88.06 212 PHE A O 1
ATOM 1854 N N . ALA A 1 213 ? -67.906 -10.434 102.423 1.00 87.56 213 ALA A N 1
ATOM 1855 C CA . ALA A 1 213 ? -69.051 -9.650 102.883 1.00 87.56 213 ALA A CA 1
ATOM 1856 C C . ALA A 1 213 ? -70.243 -10.549 103.253 1.00 87.56 213 ALA A C 1
ATOM 1858 O O . ALA A 1 213 ? -70.840 -10.351 104.309 1.00 87.56 213 ALA A O 1
ATOM 1859 N N . ASN A 1 214 ? -70.539 -11.561 102.433 1.00 88.06 214 ASN A N 1
ATOM 1860 C CA . ASN A 1 214 ? -71.590 -12.548 102.684 1.00 88.06 214 ASN A CA 1
ATOM 1861 C C . ASN A 1 214 ? -71.260 -13.431 103.898 1.00 88.06 214 ASN A C 1
ATOM 1863 O O . ASN A 1 214 ? -72.123 -13.652 104.743 1.00 88.06 214 ASN A O 1
ATOM 1867 N N . ASP A 1 215 ? -70.010 -13.882 104.027 1.00 84.44 215 ASP A N 1
ATOM 1868 C CA . ASP A 1 215 ? -69.543 -14.675 105.168 1.00 84.44 215 ASP A CA 1
ATOM 1869 C C . ASP A 1 215 ? -69.591 -13.859 106.468 1.00 84.44 215 ASP A C 1
ATOM 1871 O O . ASP A 1 215 ? -70.047 -14.364 107.490 1.00 84.44 215 ASP A O 1
ATOM 1875 N N . ARG A 1 216 ? -69.222 -12.568 106.432 1.00 86.75 216 ARG A N 1
ATOM 1876 C CA . ARG A 1 216 ? -69.393 -11.662 107.582 1.00 86.75 216 ARG A CA 1
ATOM 1877 C C . ARG A 1 216 ? -70.865 -11.423 107.917 1.00 86.75 216 ARG A C 1
ATOM 1879 O O . ARG A 1 216 ? -71.203 -11.357 109.094 1.00 86.75 216 ARG A O 1
ATOM 1886 N N . ALA A 1 217 ? -71.731 -11.261 106.916 1.00 84.44 217 ALA A N 1
ATOM 1887 C CA . ALA A 1 217 ? -73.166 -11.097 107.142 1.00 84.44 217 ALA A CA 1
ATOM 1888 C C . ALA A 1 217 ? -73.768 -12.352 107.794 1.00 84.44 217 ALA A C 1
ATOM 1890 O O . ALA A 1 217 ? -74.561 -12.232 108.724 1.00 84.44 217 ALA A O 1
ATOM 1891 N N . ARG A 1 218 ? -73.317 -13.545 107.381 1.00 83.44 218 ARG A N 1
ATOM 1892 C CA . ARG A 1 218 ? -73.651 -14.810 108.042 1.00 83.44 218 ARG A CA 1
ATOM 1893 C C . ARG A 1 218 ? -73.103 -14.908 109.462 1.00 83.44 218 ARG A C 1
ATOM 1895 O O . ARG A 1 218 ? -73.868 -15.253 110.346 1.00 83.44 218 ARG A O 1
ATOM 1902 N N . GLU A 1 219 ? -71.838 -14.565 109.712 1.00 83.31 219 GLU A N 1
ATOM 1903 C CA . GLU A 1 219 ? -71.270 -14.554 111.074 1.00 83.31 219 GLU A CA 1
ATOM 1904 C C . GLU A 1 219 ? -72.044 -13.597 112.000 1.00 83.31 219 GLU A C 1
ATOM 1906 O O . GLU A 1 219 ? -72.253 -13.895 113.177 1.00 83.31 219 GLU A O 1
ATOM 1911 N N . LEU A 1 220 ? -72.505 -12.456 111.470 1.00 83.62 220 LEU A N 1
ATOM 1912 C CA . LEU A 1 220 ? -73.351 -11.516 112.203 1.00 83.62 220 LEU A CA 1
ATOM 1913 C C . LEU A 1 220 ? -74.734 -12.115 112.499 1.00 83.62 220 LEU A C 1
ATOM 1915 O O . LEU A 1 220 ? -75.171 -12.074 113.643 1.00 83.62 220 LEU A O 1
ATOM 1919 N N . GLN A 1 221 ? -75.391 -12.721 111.505 1.00 79.25 221 GLN A N 1
ATOM 1920 C CA . GLN A 1 221 ? -76.695 -13.366 111.683 1.00 79.25 221 GLN A CA 1
ATOM 1921 C C . GLN A 1 221 ? -76.614 -14.553 112.661 1.00 79.25 221 GLN A C 1
ATOM 1923 O O . GLN A 1 221 ? -77.425 -14.656 113.574 1.00 79.25 221 GLN A O 1
ATOM 1928 N N . GLU A 1 222 ? -75.597 -15.409 112.537 1.00 82.19 222 GLU A N 1
ATOM 1929 C CA . GLU A 1 222 ? -75.351 -16.541 113.440 1.00 82.19 222 GLU A CA 1
ATOM 1930 C C . GLU A 1 222 ? -75.075 -16.066 114.883 1.00 82.19 222 GLU A C 1
ATOM 1932 O O . GLU A 1 222 ? -75.413 -16.771 115.836 1.00 82.19 222 GLU A O 1
ATOM 1937 N N . ARG A 1 223 ? -74.531 -14.853 115.069 1.00 76.38 223 ARG A N 1
ATOM 1938 C CA . ARG A 1 223 ? -74.425 -14.183 116.378 1.00 76.38 223 ARG A CA 1
ATOM 1939 C C . ARG A 1 223 ? -75.747 -13.607 116.876 1.00 76.38 223 ARG A C 1
ATOM 1941 O O . ARG A 1 223 ? -76.064 -13.792 118.046 1.00 76.38 223 ARG A O 1
ATOM 1948 N N . GLU A 1 224 ? -76.525 -12.940 116.027 1.00 79.62 224 GLU A N 1
ATOM 1949 C CA . GLU A 1 224 ? -77.851 -12.419 116.391 1.00 79.62 224 GLU A CA 1
ATOM 1950 C C . GLU A 1 224 ? -78.809 -13.556 116.795 1.00 79.62 224 GLU A C 1
ATOM 1952 O O . GLU A 1 224 ? -79.549 -13.429 117.773 1.00 79.62 224 GLU A O 1
ATOM 1957 N N . GLU A 1 225 ? -78.733 -14.703 116.113 1.00 77.38 225 GLU A N 1
ATOM 1958 C CA . GLU A 1 225 ? -79.450 -15.934 116.461 1.00 77.38 225 GLU A CA 1
ATOM 1959 C C . GLU A 1 225 ? -78.963 -16.531 117.795 1.00 77.38 225 GLU A C 1
ATOM 1961 O O . GLU A 1 225 ? -79.787 -16.906 118.633 1.00 77.38 225 GLU A O 1
ATOM 1966 N N . GLN A 1 226 ? -77.648 -16.559 118.053 1.00 73.25 226 GLN A N 1
ATOM 1967 C CA . GLN A 1 226 ? -77.097 -16.972 119.354 1.00 73.25 226 GLN A CA 1
ATOM 1968 C C . GLN A 1 226 ? -77.564 -16.055 120.493 1.00 73.25 226 GLN A C 1
ATOM 1970 O O . GLN A 1 226 ? -78.056 -16.551 121.507 1.00 73.25 226 GLN A O 1
ATOM 1975 N N . GLU A 1 227 ? -77.494 -14.731 120.326 1.00 76.69 227 GLU A N 1
ATOM 1976 C CA . GLU A 1 227 ? -77.993 -13.781 121.326 1.00 76.69 227 GLU A CA 1
ATOM 1977 C C . GLU A 1 227 ? -79.501 -13.936 121.571 1.00 76.69 227 GLU A C 1
ATOM 1979 O O . GLU A 1 227 ? -79.952 -13.842 122.713 1.00 76.69 227 GLU A O 1
ATOM 1984 N N . ALA A 1 228 ? -80.300 -14.183 120.528 1.00 78.25 228 ALA A N 1
ATOM 1985 C CA . ALA A 1 228 ? -81.732 -14.431 120.676 1.00 78.25 228 ALA A CA 1
ATOM 1986 C C . ALA A 1 228 ? -82.010 -15.709 121.490 1.00 78.25 228 ALA A C 1
ATOM 1988 O O . ALA A 1 228 ? -82.857 -15.697 122.388 1.00 78.25 228 ALA A O 1
ATOM 1989 N N . LEU A 1 229 ? -81.261 -16.788 121.237 1.00 77.81 229 LEU A N 1
ATOM 1990 C CA . LEU A 1 229 ? -81.347 -18.037 122.000 1.00 77.81 229 LEU A CA 1
ATOM 1991 C C . LEU A 1 229 ? -80.892 -17.865 123.459 1.00 77.81 229 LEU A C 1
ATOM 1993 O O . LEU A 1 229 ? -81.526 -18.418 124.361 1.00 77.81 229 LEU A O 1
ATOM 1997 N N . GLU A 1 230 ? -79.852 -17.071 123.729 1.00 73.56 230 GLU A N 1
ATOM 1998 C CA . GLU A 1 230 ? -79.430 -16.765 125.102 1.00 73.56 230 GLU A CA 1
ATOM 1999 C C . GLU A 1 230 ? -80.463 -15.918 125.858 1.00 73.56 230 GLU A C 1
ATOM 2001 O O . GLU A 1 230 ? -80.757 -16.217 127.018 1.00 73.56 230 GLU A O 1
ATOM 2006 N N . ARG A 1 231 ? -81.089 -14.926 125.208 1.00 73.56 231 ARG A N 1
ATOM 2007 C CA . ARG A 1 231 ? -82.191 -14.141 125.801 1.00 73.56 231 ARG A CA 1
ATOM 2008 C C . ARG A 1 231 ? -83.380 -15.034 126.178 1.00 73.56 231 ARG A C 1
ATOM 2010 O O . ARG A 1 231 ? -83.878 -14.928 127.298 1.00 73.56 231 ARG A O 1
ATOM 2017 N N . LEU A 1 232 ? -83.788 -15.952 125.295 1.00 73.69 232 LEU A N 1
ATOM 2018 C CA . LEU A 1 232 ? -84.852 -16.931 125.572 1.00 73.69 232 LEU A CA 1
ATOM 2019 C C . LEU A 1 232 ? -84.477 -17.874 126.727 1.00 73.69 232 LEU A C 1
ATOM 2021 O O . LEU A 1 232 ? -85.286 -18.126 127.620 1.00 73.69 232 LEU A O 1
ATOM 2025 N N . ARG A 1 233 ? -83.228 -18.355 126.764 1.00 72.62 233 ARG A N 1
ATOM 2026 C CA . ARG A 1 233 ? -82.718 -19.195 127.859 1.00 72.62 233 ARG A CA 1
ATOM 2027 C C . ARG A 1 233 ? -82.749 -18.469 129.207 1.00 72.62 233 ARG A C 1
ATOM 2029 O O . ARG A 1 233 ? -83.100 -19.082 130.213 1.00 72.62 233 ARG A O 1
ATOM 2036 N N . LEU A 1 234 ? -82.389 -17.185 129.239 1.00 75.06 234 LEU A N 1
ATOM 2037 C CA . LEU A 1 234 ? -82.439 -16.368 130.454 1.00 75.06 234 LEU A CA 1
ATOM 2038 C C . LEU A 1 234 ? -83.879 -16.159 130.941 1.00 75.06 234 LEU A C 1
ATOM 2040 O O . LEU A 1 234 ? -84.116 -16.278 132.141 1.00 75.06 234 LEU A O 1
ATOM 2044 N N . GLN A 1 235 ? -84.837 -15.938 130.034 1.00 71.25 235 GLN A N 1
ATOM 2045 C CA . GLN A 1 235 ? -86.261 -15.827 130.380 1.00 71.25 235 GLN A CA 1
ATOM 2046 C C . GLN A 1 235 ? -86.788 -17.105 131.052 1.00 71.25 235 GLN A C 1
ATOM 2048 O O . GLN A 1 235 ? -87.348 -17.018 132.142 1.00 71.25 235 GLN A O 1
ATOM 2053 N N . ILE A 1 236 ? -86.514 -18.285 130.483 1.00 70.31 236 ILE A N 1
ATOM 2054 C CA . ILE A 1 236 ? -86.929 -19.582 131.057 1.00 70.31 236 ILE A CA 1
ATOM 2055 C C . ILE A 1 236 ? -86.339 -19.791 132.467 1.00 70.31 236 ILE A C 1
ATOM 2057 O O . ILE A 1 236 ? -87.041 -20.214 133.385 1.00 70.31 236 ILE A O 1
ATOM 2061 N N . ILE A 1 237 ? -85.061 -19.445 132.672 1.00 66.31 237 ILE A N 1
ATOM 2062 C CA . ILE A 1 237 ? -84.401 -19.529 133.990 1.00 66.31 237 ILE A CA 1
ATOM 2063 C C . ILE A 1 237 ? -85.036 -18.556 135.001 1.00 66.31 237 ILE A C 1
ATOM 2065 O O . ILE A 1 237 ? -85.134 -18.864 1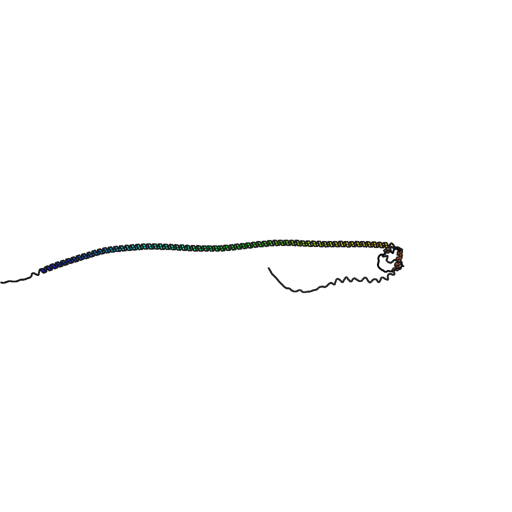36.192 1.00 66.31 237 ILE A O 1
ATOM 2069 N N . GLU A 1 238 ? -85.472 -17.377 134.554 1.00 61.34 238 GLU A N 1
ATOM 2070 C CA . GLU A 1 238 ? -86.150 -16.406 135.413 1.00 61.34 238 GLU A CA 1
ATOM 2071 C C . GLU A 1 238 ? -87.585 -16.839 135.766 1.00 61.34 238 GLU A C 1
ATOM 2073 O O . GLU A 1 238 ? -88.051 -16.555 136.870 1.00 61.34 238 GLU A O 1
ATOM 2078 N N . GLU A 1 239 ? -88.269 -17.559 134.873 1.00 62.44 239 GLU A N 1
ATOM 2079 C CA . GLU A 1 239 ? -89.598 -18.138 135.108 1.00 62.44 239 GLU A CA 1
ATOM 2080 C C . GLU A 1 239 ? -89.551 -19.313 136.100 1.00 62.44 239 GLU A C 1
ATOM 2082 O O . GLU A 1 239 ? -90.251 -19.259 137.116 1.00 62.44 239 GLU A O 1
ATOM 2087 N N . GLU A 1 240 ? -88.658 -20.299 135.927 1.00 57.09 240 GLU A N 1
ATOM 2088 C CA . GLU A 1 240 ? -88.492 -21.386 136.915 1.00 57.09 240 GLU A CA 1
ATOM 2089 C C . GLU A 1 240 ? -88.106 -20.854 138.307 1.00 57.09 240 GLU A C 1
ATOM 2091 O O . GLU A 1 240 ? -88.571 -21.370 139.333 1.00 57.09 240 GLU A O 1
ATOM 2096 N N . ARG A 1 241 ? -87.305 -19.778 138.374 1.00 59.22 241 ARG A N 1
ATOM 2097 C CA . ARG A 1 241 ? -86.974 -19.116 139.646 1.00 59.22 241 ARG A CA 1
ATOM 2098 C C . ARG A 1 241 ? -88.197 -18.435 140.277 1.00 59.22 241 ARG A C 1
ATOM 2100 O O . ARG A 1 241 ? -88.333 -18.475 141.499 1.00 59.22 241 ARG A O 1
ATOM 2107 N N . LYS A 1 242 ? -89.093 -17.838 139.483 1.00 55.88 242 LYS A N 1
ATOM 2108 C CA . LYS A 1 242 ? -90.319 -17.179 139.978 1.00 55.88 242 LYS A CA 1
ATOM 2109 C C . LYS A 1 242 ? -91.349 -18.172 140.508 1.00 55.88 242 LYS A C 1
ATOM 2111 O O . LYS A 1 242 ? -91.990 -17.870 141.514 1.00 55.88 242 LYS A O 1
ATOM 2116 N N . ASP A 1 243 ? -91.485 -19.343 139.897 1.00 56.69 243 ASP A N 1
ATOM 2117 C CA . ASP A 1 243 ? -92.413 -20.369 140.387 1.00 56.69 243 ASP A CA 1
ATOM 2118 C C . ASP A 1 243 ? -91.845 -21.158 141.577 1.00 56.69 243 ASP A C 1
ATOM 2120 O O . ASP A 1 243 ? -92.585 -21.443 142.524 1.00 56.69 243 ASP A O 1
ATOM 2124 N N . SER A 1 244 ? -90.523 -21.367 141.627 1.00 46.06 244 SER A N 1
ATOM 2125 C CA . SER A 1 244 ? -89.837 -21.900 142.819 1.00 46.06 244 SER A CA 1
ATOM 2126 C C . SER A 1 244 ? -90.038 -21.031 144.071 1.00 46.06 244 SER A C 1
ATOM 2128 O O . SER A 1 244 ? -90.059 -21.554 145.183 1.00 46.06 244 SER A O 1
ATOM 2130 N N . CYS A 1 245 ? -90.213 -19.713 143.918 1.00 46.38 245 CYS A N 1
ATOM 2131 C CA . CYS A 1 245 ? -90.434 -18.792 145.040 1.00 46.38 245 CYS A CA 1
ATOM 2132 C C . CYS A 1 245 ? -91.886 -18.723 145.549 1.00 46.38 245 CYS A C 1
ATOM 2134 O O . CYS A 1 245 ? -92.099 -18.204 146.642 1.00 46.38 245 CYS A O 1
ATOM 2136 N N . LYS A 1 246 ? -92.886 -19.216 144.802 1.00 46.25 246 LYS A N 1
ATOM 2137 C CA . LYS A 1 246 ? -94.312 -19.054 145.167 1.00 46.25 246 LYS A CA 1
ATOM 2138 C C . LYS A 1 246 ? -94.902 -20.209 145.980 1.00 46.25 246 LYS A C 1
ATOM 2140 O O . LYS A 1 246 ? -95.925 -20.018 146.628 1.00 46.25 246 LYS A O 1
ATOM 2145 N N . ASN A 1 247 ? -94.292 -21.397 145.948 1.00 38.06 247 ASN A N 1
ATOM 2146 C CA . ASN A 1 247 ? -94.914 -22.641 146.423 1.00 38.06 247 ASN A CA 1
ATOM 2147 C C . ASN A 1 247 ? -94.124 -23.370 147.532 1.00 38.06 247 ASN A C 1
ATOM 2149 O O . ASN A 1 247 ? -93.866 -24.567 147.424 1.00 38.06 247 ASN A O 1
ATOM 2153 N N . THR A 1 248 ? -93.788 -22.693 148.641 1.00 34.41 248 THR A N 1
ATOM 2154 C CA . THR A 1 248 ? -93.376 -23.390 149.884 1.00 34.41 248 THR A CA 1
ATOM 2155 C C . THR A 1 248 ? -93.902 -22.743 151.169 1.00 34.41 248 THR A C 1
ATOM 2157 O O . THR A 1 248 ? -93.353 -21.739 151.627 1.00 34.41 248 THR A O 1
ATOM 2160 N N . PRO A 1 249 ? -94.850 -23.408 151.847 1.00 36.44 249 PRO A N 1
ATOM 2161 C CA . PRO A 1 249 ? -94.868 -23.426 153.305 1.00 36.44 249 PRO A CA 1
ATOM 2162 C C . PRO A 1 249 ? -94.948 -24.856 153.872 1.00 36.44 249 PRO A C 1
ATOM 2164 O O . PRO A 1 249 ? -95.917 -25.574 153.667 1.00 36.44 249 PRO A O 1
ATOM 2167 N N . LEU A 1 250 ? -93.929 -25.205 154.662 1.00 37.06 250 LEU A N 1
ATOM 2168 C CA . LEU A 1 250 ? -93.901 -26.245 155.704 1.00 37.06 250 LEU A CA 1
ATOM 2169 C C . LEU A 1 250 ? -94.360 -27.688 155.370 1.00 37.06 250 LEU A C 1
ATOM 2171 O O . LEU A 1 250 ? -95.537 -28.023 155.380 1.00 37.06 250 LEU A O 1
ATOM 2175 N N . ASN A 1 251 ? -93.354 -28.573 155.408 1.00 36.12 251 ASN A N 1
ATOM 2176 C CA . ASN A 1 251 ? -93.418 -29.951 155.916 1.00 36.12 251 ASN A CA 1
ATOM 2177 C C . ASN A 1 251 ? -94.033 -31.050 155.022 1.00 36.12 251 ASN A C 1
ATOM 2179 O O . ASN A 1 251 ? -95.170 -31.461 155.224 1.00 36.12 251 ASN A O 1
ATOM 2183 N N . TYR A 1 252 ? -93.178 -31.683 154.209 1.00 36.91 252 TYR A N 1
ATOM 2184 C CA . TYR A 1 252 ? -93.073 -33.148 154.227 1.00 36.91 252 TYR A CA 1
ATOM 2185 C C . TYR A 1 252 ? -91.613 -33.603 154.084 1.00 36.91 252 TYR A C 1
ATOM 2187 O O . TYR A 1 252 ? -90.886 -33.156 153.200 1.00 36.91 252 TYR A O 1
ATOM 2195 N N . LEU A 1 253 ? -91.194 -34.501 154.976 1.00 32.72 253 LEU A N 1
ATOM 2196 C CA . LEU A 1 253 ? -89.956 -35.280 154.893 1.00 32.72 253 LEU A CA 1
ATOM 2197 C C . LEU A 1 253 ? -90.322 -36.722 154.490 1.00 32.72 253 LEU A C 1
ATOM 2199 O O . LEU A 1 253 ? -91.430 -37.168 154.782 1.00 32.72 253 LEU A O 1
ATOM 2203 N N . VAL A 1 254 ? -89.342 -37.475 153.972 1.00 33.41 254 VAL A N 1
ATOM 2204 C CA . VAL A 1 254 ? -89.402 -38.921 153.647 1.00 33.41 254 VAL A CA 1
ATOM 2205 C C . VAL A 1 254 ? -90.067 -39.229 152.293 1.00 33.41 254 VAL A C 1
ATOM 2207 O O . VAL A 1 254 ? -90.941 -38.505 151.838 1.00 33.41 254 VAL A O 1
ATOM 2210 N N . ILE A 1 255 ? -89.633 -40.345 151.679 1.00 30.75 255 ILE A N 1
ATOM 2211 C CA . ILE A 1 255 ? -89.923 -40.816 150.306 1.00 30.75 255 ILE A CA 1
ATOM 2212 C C . ILE A 1 255 ? -89.144 -39.989 149.249 1.00 30.75 255 ILE A C 1
ATOM 2214 O O . ILE A 1 255 ? -89.364 -38.797 149.116 1.00 30.75 255 ILE A O 1
ATOM 2218 N N . PHE A 1 256 ? -88.188 -40.520 148.471 1.00 26.84 256 PHE A N 1
ATOM 2219 C CA . PHE A 1 256 ? -87.729 -41.906 148.283 1.00 26.84 256 PHE A CA 1
ATOM 2220 C C . PHE A 1 256 ? -86.189 -41.999 148.287 1.00 26.84 256 PHE A C 1
ATOM 2222 O O . PHE A 1 256 ? -85.504 -41.280 147.565 1.00 26.84 256 PHE A O 1
ATOM 2229 N N . LEU A 1 257 ? -85.648 -42.981 149.011 1.00 29.41 257 LEU A N 1
ATOM 2230 C CA . LEU A 1 257 ? -84.337 -43.583 148.737 1.00 29.41 257 LEU A CA 1
ATOM 2231 C C . LEU A 1 257 ? -84.571 -45.071 148.437 1.00 29.41 257 LEU A C 1
ATOM 2233 O O . LEU A 1 257 ? -85.455 -45.658 149.060 1.00 29.41 257 LEU A O 1
ATOM 2237 N N . ARG A 1 258 ? -83.724 -45.675 147.579 1.00 28.12 258 ARG A N 1
ATOM 2238 C CA . ARG A 1 258 ? -83.604 -47.128 147.263 1.00 28.12 258 ARG A CA 1
ATOM 2239 C C . ARG A 1 258 ? -84.375 -47.665 146.037 1.00 28.12 258 ARG A C 1
ATOM 2241 O O . ARG A 1 258 ? -85.436 -48.251 146.200 1.00 28.12 258 ARG A O 1
ATOM 2248 N N . LEU A 1 259 ? -83.741 -47.585 144.854 1.00 33.75 259 LEU A N 1
ATOM 2249 C CA . LEU A 1 259 ? -83.668 -48.559 143.723 1.00 33.75 259 LEU A CA 1
ATOM 2250 C C . LEU A 1 259 ? -83.155 -47.803 142.459 1.00 33.75 259 LEU A C 1
ATOM 2252 O O . LEU A 1 259 ? -83.609 -46.696 142.218 1.00 33.75 259 LEU A O 1
ATOM 2256 N N . ARG A 1 260 ? -82.235 -48.293 141.606 1.00 29.64 260 ARG A N 1
ATOM 2257 C CA . ARG A 1 260 ? -81.316 -49.446 141.726 1.00 29.64 260 ARG A CA 1
ATOM 2258 C C . ARG A 1 260 ? -80.054 -49.318 140.837 1.00 29.64 260 ARG A C 1
ATOM 2260 O O . ARG A 1 260 ? -80.016 -49.783 139.709 1.00 29.64 260 ARG A O 1
ATOM 2267 N N . HIS A 1 261 ? -78.997 -48.765 141.420 1.00 31.77 261 HIS A N 1
ATOM 2268 C CA . HIS A 1 261 ? -77.582 -49.162 141.300 1.00 31.77 261 HIS A CA 1
ATOM 2269 C C . HIS A 1 261 ? -77.143 -50.184 140.206 1.00 31.77 261 HIS A C 1
ATOM 2271 O O . HIS A 1 261 ? -77.378 -51.385 140.354 1.00 31.77 261 HIS A O 1
ATOM 2277 N N . LYS A 1 262 ? -76.362 -49.717 139.215 1.00 31.14 262 LYS A N 1
ATOM 2278 C CA . LYS A 1 262 ? -75.236 -50.375 138.490 1.00 31.14 262 LYS A CA 1
ATOM 2279 C C . LYS A 1 262 ? -74.640 -49.308 137.544 1.00 31.14 262 LYS A C 1
ATOM 2281 O O . LYS A 1 262 ? -75.408 -48.748 136.777 1.00 31.14 262 LYS A O 1
ATOM 2286 N N . SER A 1 263 ? -73.358 -48.939 137.545 1.00 30.95 263 SER A N 1
ATOM 2287 C CA . SER A 1 263 ? -72.152 -49.372 138.289 1.00 30.95 263 SER A CA 1
ATOM 2288 C C . SER A 1 263 ? -71.326 -48.116 138.667 1.00 30.95 263 SER A C 1
ATOM 2290 O O . SER A 1 263 ? -71.334 -47.159 137.906 1.00 30.95 263 SER A O 1
ATOM 2292 N N . PHE A 1 264 ? -70.762 -47.973 139.879 1.00 32.75 264 PHE A N 1
ATOM 2293 C CA . PHE A 1 264 ? -69.521 -48.624 140.370 1.00 32.75 264 PHE A CA 1
ATOM 2294 C C . PHE A 1 264 ? -68.304 -48.150 139.543 1.00 32.75 264 PHE A C 1
ATOM 2296 O O . PHE A 1 264 ? -68.274 -48.438 138.353 1.00 32.75 264 PHE A O 1
ATOM 2303 N N . GLN A 1 265 ? -67.292 -47.437 140.057 1.00 36.22 265 GLN A N 1
ATOM 2304 C CA . GLN A 1 265 ? -66.870 -47.013 141.420 1.00 36.22 265 GLN A CA 1
ATOM 2305 C C . GLN A 1 265 ? -65.941 -45.757 141.248 1.00 36.22 265 GLN A C 1
ATOM 2307 O O . GLN A 1 265 ? -65.667 -45.434 140.097 1.00 36.22 265 GLN A O 1
ATOM 2312 N N . GLN A 1 266 ? -65.395 -44.952 142.183 1.00 39.16 266 GLN A N 1
ATOM 2313 C CA . GLN A 1 266 ? -65.177 -44.789 143.654 1.00 39.16 266 GLN A CA 1
ATOM 2314 C C . GLN A 1 266 ? -64.994 -43.235 143.902 1.00 39.16 266 GLN A C 1
ATOM 2316 O O . GLN A 1 266 ? -64.967 -42.513 142.911 1.00 39.16 266 GLN A O 1
ATOM 2321 N N . ASN A 1 267 ? -64.826 -42.574 145.071 1.00 37.03 267 ASN A N 1
ATOM 2322 C CA . ASN A 1 267 ? -64.825 -42.878 146.522 1.00 37.03 267 ASN A CA 1
ATOM 2323 C C . ASN A 1 267 ? -65.010 -41.569 147.371 1.00 37.03 267 ASN A C 1
ATOM 2325 O O . ASN A 1 267 ? -64.594 -40.517 146.910 1.00 37.03 267 ASN A O 1
ATOM 2329 N N . ILE A 1 268 ? -65.578 -41.681 148.592 1.00 34.34 268 ILE A N 1
ATOM 2330 C CA . ILE A 1 268 ? -65.131 -41.193 149.947 1.00 34.34 268 ILE A CA 1
ATOM 2331 C C . ILE A 1 268 ? -64.490 -39.769 150.117 1.00 34.34 268 ILE A C 1
ATOM 2333 O O . ILE A 1 268 ? -63.664 -39.385 149.303 1.00 34.34 268 ILE A O 1
ATOM 2337 N N . PHE A 1 269 ? -64.685 -38.948 151.179 1.00 29.31 269 PHE A N 1
ATOM 2338 C CA . PHE A 1 269 ? -65.444 -38.964 152.472 1.00 29.31 269 PHE A CA 1
ATOM 2339 C C . PHE A 1 269 ? -66.565 -37.866 152.432 1.00 29.31 269 PHE A C 1
ATOM 2341 O O . PHE A 1 269 ? -66.457 -36.944 151.631 1.00 29.31 269 PHE A O 1
ATOM 2348 N N . GLN A 1 270 ? -67.734 -37.934 153.107 1.00 32.22 270 GLN A N 1
ATOM 2349 C CA . GLN A 1 270 ? -68.008 -37.852 154.572 1.00 32.22 270 GLN A CA 1
ATOM 2350 C C . GLN A 1 270 ? -67.433 -36.563 155.211 1.00 32.22 270 GLN A C 1
ATOM 2352 O O . GLN A 1 270 ? -66.294 -36.212 154.940 1.00 32.22 270 GLN A O 1
ATOM 2357 N N . ASP A 1 271 ? -68.157 -35.727 155.966 1.00 30.42 271 ASP A N 1
ATOM 2358 C CA . ASP A 1 271 ? -68.946 -35.925 157.207 1.00 30.42 271 ASP A CA 1
ATOM 2359 C C . ASP A 1 271 ? -69.706 -34.587 157.517 1.00 30.42 271 ASP A C 1
ATOM 2361 O O . ASP A 1 271 ? -69.435 -33.596 156.845 1.00 30.42 271 ASP A O 1
ATOM 2365 N N . MET A 1 272 ? -70.635 -34.370 158.469 1.00 27.53 272 MET A N 1
ATOM 2366 C CA . MET A 1 272 ? -71.397 -35.174 159.450 1.00 27.53 272 MET A CA 1
ATOM 2367 C C . MET A 1 272 ? -72.718 -34.417 159.782 1.00 27.53 272 MET A C 1
ATOM 2369 O O . MET A 1 272 ? -72.800 -33.206 159.579 1.00 27.53 272 MET A O 1
ATOM 2373 N N . LEU A 1 273 ? -73.748 -35.082 160.326 1.00 31.36 273 LEU A N 1
ATOM 2374 C CA . LEU A 1 273 ? -75.024 -34.459 160.740 1.00 31.36 273 LEU A CA 1
ATOM 2375 C C . LEU A 1 273 ? -75.089 -34.161 162.250 1.00 31.36 273 LEU A C 1
ATOM 2377 O O . LEU A 1 273 ? -74.913 -35.076 163.048 1.00 31.36 273 LEU A O 1
ATOM 2381 N N . LEU A 1 274 ? -75.505 -32.944 162.631 1.00 30.42 274 LEU A N 1
ATOM 2382 C CA . LEU A 1 274 ? -76.158 -32.647 163.919 1.00 30.42 274 LEU A CA 1
ATOM 2383 C C . LEU A 1 274 ? -77.216 -31.527 163.743 1.00 30.42 274 LEU A C 1
ATOM 2385 O O . LEU A 1 274 ? -76.963 -30.584 162.992 1.00 30.42 274 LEU A O 1
ATOM 2389 N N . PRO A 1 275 ? -78.400 -31.606 164.388 1.00 40.38 275 PRO A N 1
ATOM 2390 C CA . PRO A 1 275 ? -79.497 -30.654 164.182 1.00 40.38 275 PRO A CA 1
ATOM 2391 C C . PRO A 1 275 ? -79.604 -29.584 165.284 1.00 40.38 275 PRO A C 1
ATOM 2393 O O . PRO A 1 275 ? -79.199 -29.819 166.420 1.00 40.38 275 PRO A O 1
ATOM 2396 N N . GLY A 1 276 ? -80.291 -28.469 164.989 1.00 34.31 276 GLY A N 1
ATOM 2397 C CA . GLY A 1 276 ? -80.968 -27.687 166.037 1.00 34.31 276 GLY A CA 1
ATOM 2398 C C . GLY A 1 276 ? -80.763 -26.170 166.073 1.00 34.31 276 GLY A C 1
ATOM 2399 O O . GLY A 1 276 ? -80.390 -25.657 167.117 1.00 34.31 276 GLY A O 1
ATOM 2400 N N . HIS A 1 277 ? -81.098 -25.436 165.006 1.00 35.53 277 HIS A N 1
ATOM 2401 C CA . HIS A 1 277 ? -81.648 -24.072 165.116 1.00 35.53 277 HIS A CA 1
ATOM 2402 C C . HIS A 1 277 ? -82.373 -23.696 163.812 1.00 35.53 277 HIS A C 1
ATOM 2404 O O . HIS A 1 277 ? -81.822 -23.862 162.728 1.00 35.53 277 HIS A O 1
ATOM 2410 N N . GLN A 1 278 ? -83.611 -23.198 163.897 1.00 40.44 278 GLN A N 1
ATOM 2411 C CA . GLN A 1 278 ? -84.346 -22.707 162.725 1.00 40.44 278 GLN A CA 1
ATOM 2412 C C . GLN A 1 278 ? -84.013 -21.232 162.469 1.00 40.44 278 GLN A C 1
ATOM 2414 O O . GLN A 1 278 ? -84.637 -20.333 163.027 1.00 40.44 278 GLN A O 1
ATOM 2419 N N . THR A 1 279 ? -83.032 -20.992 161.601 1.00 40.81 279 THR A N 1
ATOM 2420 C CA . THR A 1 279 ? -82.722 -19.673 161.031 1.00 40.81 279 THR A CA 1
ATOM 2421 C C . THR A 1 279 ? -82.768 -19.759 159.511 1.00 40.81 279 THR A C 1
ATOM 2423 O O . THR A 1 279 ? -82.125 -20.629 158.929 1.00 40.81 279 THR A O 1
ATOM 2426 N N . VAL A 1 280 ? -83.507 -18.862 158.852 1.00 43.94 280 VAL A N 1
ATOM 2427 C CA . VAL A 1 280 ? -83.493 -18.768 157.383 1.00 43.94 280 VAL A CA 1
ATOM 2428 C C . VAL A 1 280 ? -82.154 -18.171 156.948 1.00 43.94 280 VAL A C 1
ATOM 2430 O O . VAL A 1 280 ? -81.772 -17.106 157.431 1.00 43.94 280 VAL A O 1
ATOM 2433 N N . ASN A 1 281 ? -81.441 -18.852 156.049 1.00 44.72 281 ASN A N 1
ATOM 2434 C CA . ASN A 1 281 ? -80.109 -18.430 155.615 1.00 44.72 281 ASN A CA 1
ATOM 2435 C C . ASN A 1 281 ? -80.134 -17.047 154.941 1.00 44.72 281 ASN A C 1
ATOM 2437 O O . ASN A 1 281 ? -80.939 -16.776 154.045 1.00 44.72 281 ASN A O 1
ATOM 2441 N N . SER A 1 282 ? -79.202 -16.184 155.343 1.00 42.78 282 SER A N 1
ATOM 2442 C CA . SER A 1 282 ? -79.024 -14.826 154.826 1.00 42.78 282 SER A CA 1
ATOM 2443 C C . SER A 1 282 ? -78.436 -14.831 153.406 1.00 42.78 282 SER A C 1
ATOM 2445 O O . SER A 1 282 ? -77.239 -14.629 153.219 1.00 42.78 282 SER A O 1
ATOM 2447 N N . GLY A 1 283 ? -79.286 -15.089 152.408 1.00 52.47 283 GLY A N 1
ATOM 2448 C CA . GLY A 1 283 ? -78.904 -15.086 150.987 1.00 52.47 283 GLY A CA 1
ATOM 2449 C C . GLY A 1 283 ? -80.007 -15.444 149.978 1.00 52.47 283 GLY A C 1
ATOM 2450 O O . GLY A 1 283 ? -79.746 -15.445 148.780 1.00 52.47 283 GLY A O 1
ATOM 2451 N N . VAL A 1 284 ? -81.229 -15.755 150.429 1.00 53.91 284 VAL A N 1
ATOM 2452 C CA . VAL A 1 284 ? -82.357 -16.144 149.548 1.00 53.91 284 VAL A CA 1
ATOM 2453 C C . VAL A 1 284 ? -82.978 -14.943 148.811 1.00 53.91 284 VAL A C 1
ATOM 2455 O O . VAL A 1 284 ? -83.521 -15.098 147.720 1.00 53.91 284 VAL A O 1
ATOM 2458 N N . ILE A 1 285 ? -82.864 -13.749 149.395 1.00 54.38 285 ILE A N 1
ATOM 2459 C CA . ILE A 1 285 ? -83.432 -12.480 148.919 1.00 54.38 285 ILE A CA 1
ATOM 2460 C C . ILE A 1 285 ? -82.273 -11.647 148.362 1.00 54.38 285 ILE A C 1
ATOM 2462 O O . ILE A 1 285 ? -81.325 -11.385 149.107 1.00 54.38 285 ILE A O 1
ATOM 2466 N N . ARG A 1 286 ? -82.318 -11.264 147.080 1.00 58.31 286 ARG A N 1
ATOM 2467 C CA . ARG A 1 286 ? -81.272 -10.433 146.454 1.00 58.31 286 ARG A CA 1
ATOM 2468 C C . ARG A 1 286 ? -81.598 -8.953 146.589 1.00 58.31 286 ARG A C 1
ATOM 2470 O O . ARG A 1 286 ? -80.844 -8.208 147.209 1.00 58.31 286 ARG A O 1
ATOM 2477 N N . ASP A 1 287 ? -82.749 -8.570 146.050 1.00 60.22 287 ASP A N 1
ATOM 2478 C CA . ASP A 1 287 ? -83.108 -7.177 145.794 1.00 60.22 287 ASP A CA 1
ATOM 2479 C C . ASP A 1 287 ? -84.375 -6.770 146.561 1.00 60.22 287 ASP A C 1
ATOM 2481 O O . ASP A 1 287 ? -85.110 -7.607 147.085 1.00 60.22 287 ASP A O 1
ATOM 2485 N N . GLN A 1 288 ? -84.648 -5.466 146.647 1.00 54.62 288 GLN A N 1
ATOM 2486 C CA . GLN A 1 288 ? -85.761 -4.933 147.448 1.00 54.62 288 GLN A CA 1
ATOM 2487 C C . GLN A 1 288 ? -87.137 -5.473 146.994 1.00 54.62 288 GLN A C 1
ATOM 2489 O O . GLN A 1 288 ? -88.027 -5.647 147.823 1.00 54.62 288 GLN A O 1
ATOM 2494 N N . SER A 1 289 ? -87.284 -5.792 145.706 1.00 63.84 289 SER A N 1
ATOM 2495 C CA . SER A 1 289 ? -88.470 -6.399 145.086 1.00 63.84 289 SER A CA 1
ATOM 2496 C C . SER A 1 289 ? -88.719 -7.856 145.503 1.00 63.84 289 SER A C 1
ATOM 2498 O O . SER A 1 289 ? -89.875 -8.261 145.604 1.00 63.84 289 SER A O 1
ATOM 2500 N N . ASP A 1 290 ? -87.677 -8.630 145.840 1.00 57.69 290 ASP A N 1
ATOM 2501 C CA . ASP A 1 290 ? -87.838 -9.977 146.421 1.00 57.69 290 ASP A CA 1
ATOM 2502 C C . ASP A 1 290 ? -88.519 -9.899 147.815 1.00 57.69 290 ASP A C 1
ATOM 2504 O O . ASP A 1 290 ? -89.083 -10.881 148.294 1.00 57.69 290 ASP A O 1
ATOM 2508 N N . LEU A 1 291 ? -88.488 -8.733 148.483 1.00 56.34 291 LEU A N 1
ATOM 2509 C CA . LEU A 1 291 ? -89.046 -8.515 149.827 1.00 56.34 291 LEU A CA 1
ATOM 2510 C C . LEU A 1 291 ? -90.565 -8.241 149.838 1.00 56.34 291 LEU A C 1
ATOM 2512 O O . LEU A 1 291 ? -91.201 -8.326 150.892 1.00 56.34 291 LEU A O 1
ATOM 2516 N N . GLU A 1 292 ? -91.151 -7.884 148.692 1.00 62.47 292 GLU A N 1
ATOM 2517 C CA . GLU A 1 292 ? -92.573 -7.522 148.580 1.00 62.47 292 GLU A CA 1
ATOM 2518 C C . GLU A 1 292 ? -93.487 -8.751 148.438 1.00 62.47 292 GLU A C 1
ATOM 2520 O O . GLU A 1 292 ? -94.661 -8.685 148.797 1.00 62.47 292 GLU A O 1
ATOM 2525 N N . LEU A 1 293 ? -92.917 -9.893 148.035 1.00 63.12 293 LEU A N 1
ATOM 2526 C CA . LEU A 1 293 ? -93.568 -11.200 147.861 1.00 63.12 293 LEU A CA 1
ATOM 2527 C C . LEU A 1 293 ? -93.923 -11.938 149.175 1.00 63.12 293 LEU A C 1
ATOM 2529 O O . LEU A 1 293 ? -94.411 -13.064 149.120 1.00 63.12 293 LEU A O 1
ATOM 2533 N N . PHE A 1 294 ? -93.689 -11.334 150.346 1.00 60.16 294 PHE A N 1
ATOM 2534 C CA . PHE A 1 294 ? -93.906 -11.952 151.666 1.00 60.16 294 PHE A CA 1
ATOM 2535 C C . PHE A 1 294 ? -94.900 -11.175 152.542 1.00 60.16 294 PHE A C 1
ATOM 2537 O O . PHE A 1 294 ? -94.974 -9.947 152.480 1.00 60.16 294 PHE A O 1
ATOM 2544 N N . ASP A 1 295 ? -95.610 -11.876 153.429 1.00 61.62 295 ASP A N 1
ATOM 2545 C CA . ASP A 1 295 ? -96.645 -11.299 154.299 1.00 61.62 295 ASP A CA 1
ATOM 2546 C C . ASP A 1 295 ? -96.121 -10.243 155.293 1.00 61.62 295 ASP A C 1
ATOM 2548 O O . ASP A 1 295 ? -95.011 -10.330 155.832 1.00 61.62 295 ASP A O 1
ATOM 2552 N N . ASP A 1 296 ? -96.953 -9.250 155.615 1.00 59.88 296 ASP A N 1
ATOM 2553 C CA . ASP A 1 296 ? -96.554 -8.090 156.429 1.00 59.88 296 ASP A CA 1
ATOM 2554 C C . ASP A 1 296 ? -96.138 -8.434 157.871 1.00 59.88 296 ASP A C 1
ATOM 2556 O O . ASP A 1 296 ? -95.321 -7.731 158.474 1.00 59.88 296 ASP A O 1
ATOM 2560 N N . ASP A 1 297 ? -96.634 -9.537 158.430 1.00 54.41 297 ASP A N 1
ATOM 2561 C CA . ASP A 1 297 ? -96.202 -10.022 159.746 1.00 54.41 297 ASP A CA 1
ATOM 2562 C C . ASP A 1 297 ? -94.819 -10.694 159.721 1.00 54.41 297 ASP A C 1
ATOM 2564 O O . ASP A 1 297 ? -94.144 -10.732 160.756 1.00 54.41 297 ASP A O 1
ATOM 2568 N N . PHE A 1 298 ? -94.336 -11.133 158.552 1.00 61.56 298 PHE A N 1
ATOM 2569 C CA . PHE A 1 298 ? -92.928 -11.483 158.353 1.00 61.56 298 PHE A CA 1
ATOM 2570 C C . PHE A 1 298 ? -92.072 -10.214 158.241 1.00 61.56 298 PHE A C 1
ATOM 2572 O O . PHE A 1 298 ? -91.066 -10.085 158.949 1.00 61.56 298 PHE A O 1
ATOM 2579 N N . LYS A 1 299 ? -92.518 -9.217 157.455 1.00 58.88 299 LYS A N 1
ATOM 2580 C CA . LYS A 1 299 ? -91.832 -7.917 157.301 1.00 58.88 299 LYS A CA 1
ATOM 2581 C C . LYS A 1 299 ? -91.574 -7.229 158.658 1.00 58.88 299 LYS A C 1
ATOM 2583 O O . LYS A 1 299 ? -90.472 -6.726 158.900 1.00 58.88 299 LYS A O 1
ATOM 2588 N N . LYS A 1 300 ? -92.536 -7.272 159.593 1.00 59.12 300 LYS A N 1
ATOM 2589 C CA . LYS A 1 300 ? -92.405 -6.725 160.968 1.00 59.12 300 LYS A CA 1
ATOM 2590 C C . LYS A 1 300 ? -91.403 -7.467 161.866 1.00 59.12 300 LYS A C 1
ATOM 2592 O O . LYS A 1 300 ? -90.884 -6.868 162.808 1.00 59.12 300 LYS A O 1
ATOM 2597 N N . ARG A 1 301 ? -91.138 -8.755 161.618 1.00 56.03 301 ARG A N 1
ATOM 2598 C CA . ARG A 1 301 ? -90.145 -9.547 162.373 1.00 56.03 301 ARG A CA 1
ATOM 2599 C C . ARG A 1 301 ? -88.748 -9.340 161.792 1.00 56.03 301 ARG A C 1
ATOM 2601 O O . ARG A 1 301 ? -87.848 -8.907 162.506 1.00 56.03 301 ARG A O 1
ATOM 2608 N N . TYR A 1 302 ? -88.607 -9.497 160.476 1.00 60.84 302 TYR A N 1
ATOM 2609 C CA . TYR A 1 302 ? -87.339 -9.338 159.756 1.00 60.84 302 TYR A CA 1
ATOM 2610 C C . TYR A 1 302 ? -86.689 -7.955 159.978 1.00 60.84 302 TYR A C 1
ATOM 2612 O O . TYR A 1 302 ? -85.479 -7.843 160.179 1.00 60.84 302 TYR A O 1
ATOM 2620 N N . THR A 1 303 ? -87.492 -6.887 160.033 1.00 57.16 303 THR A N 1
ATOM 2621 C 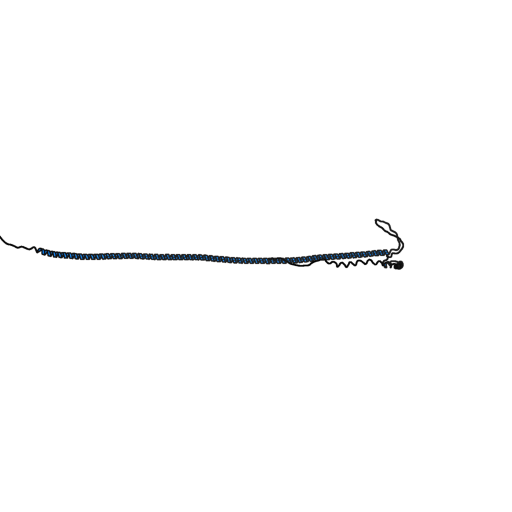CA . THR A 1 303 ? -87.009 -5.518 160.312 1.00 57.16 303 THR A CA 1
ATOM 2622 C C . THR A 1 303 ? -86.606 -5.262 161.772 1.00 57.16 303 THR A C 1
ATOM 2624 O O . THR A 1 303 ? -85.872 -4.302 162.030 1.00 57.16 303 THR A O 1
ATOM 2627 N N . ARG A 1 304 ? -87.021 -6.109 162.727 1.00 53.88 304 ARG A N 1
ATOM 2628 C CA . ARG A 1 304 ? -86.562 -6.059 164.126 1.00 53.88 304 ARG A CA 1
ATOM 2629 C C . ARG A 1 304 ? -85.171 -6.674 164.273 1.00 53.88 304 ARG A C 1
ATOM 2631 O O . ARG A 1 304 ? -84.277 -6.007 164.791 1.00 53.88 304 ARG A O 1
ATOM 2638 N N . ASP A 1 305 ? -84.964 -7.878 163.746 1.00 54.97 305 ASP A N 1
ATOM 2639 C CA . ASP A 1 305 ? -83.695 -8.606 163.904 1.00 54.97 305 ASP A CA 1
ATOM 2640 C C . ASP A 1 305 ? -82.560 -8.033 163.036 1.00 54.97 305 ASP A C 1
ATOM 2642 O O . ASP A 1 305 ? -81.400 -8.001 163.453 1.00 54.97 305 ASP A O 1
ATOM 2646 N N . ARG A 1 306 ? -82.866 -7.438 161.872 1.00 53.34 306 ARG A N 1
ATOM 2647 C CA . ARG A 1 306 ? -81.834 -6.773 161.049 1.00 53.34 306 ARG A CA 1
ATOM 2648 C C . ARG A 1 306 ? -81.162 -5.589 161.771 1.00 53.34 306 ARG A C 1
ATOM 2650 O O . ARG A 1 306 ? -80.021 -5.257 161.458 1.00 53.34 306 ARG A O 1
ATOM 2657 N N . ARG A 1 307 ? -81.818 -4.979 162.774 1.00 51.62 307 ARG A N 1
ATOM 2658 C CA . ARG A 1 307 ? -81.241 -3.898 163.604 1.00 51.62 307 ARG A CA 1
ATOM 2659 C C . ARG A 1 307 ? -80.296 -4.389 164.706 1.00 51.62 307 ARG A C 1
ATOM 2661 O O . ARG A 1 307 ? -79.457 -3.605 165.144 1.00 51.62 307 ARG A O 1
ATOM 2668 N N . THR A 1 308 ? -80.395 -5.642 165.151 1.00 51.16 308 THR A N 1
ATOM 2669 C CA . THR A 1 308 ? -79.444 -6.223 166.118 1.00 51.16 308 THR A CA 1
ATOM 2670 C C . THR A 1 308 ? -78.233 -6.840 165.417 1.00 51.16 308 THR A C 1
ATOM 2672 O O . THR A 1 308 ? -77.122 -6.736 165.937 1.00 51.16 308 THR A O 1
ATOM 2675 N N . PHE A 1 309 ? -78.409 -7.389 164.209 1.00 49.34 309 PHE A N 1
ATOM 2676 C CA . PHE A 1 309 ? -77.322 -7.981 163.419 1.00 49.34 309 PHE A CA 1
ATOM 2677 C C . PHE A 1 309 ? -76.287 -6.943 162.941 1.00 49.34 309 PHE A C 1
ATOM 2679 O O . PHE A 1 309 ? -75.087 -7.104 163.168 1.00 49.34 309 PHE A O 1
ATOM 2686 N N . LEU A 1 310 ? -76.747 -5.813 162.380 1.00 47.34 310 LEU A N 1
ATOM 2687 C CA . LEU A 1 310 ? -75.889 -4.768 161.791 1.00 47.34 310 LEU A CA 1
ATOM 2688 C C . LEU A 1 310 ? -74.907 -4.092 162.769 1.00 47.34 310 LEU A C 1
ATOM 2690 O O . LEU A 1 310 ? -74.008 -3.376 162.333 1.00 47.34 310 LEU A O 1
ATOM 2694 N N . ARG A 1 311 ? -75.027 -4.318 164.086 1.00 47.53 311 ARG A N 1
ATOM 2695 C CA . ARG A 1 311 ? -74.071 -3.799 165.081 1.00 47.53 311 ARG A CA 1
ATOM 2696 C C . ARG A 1 311 ? -72.860 -4.711 165.319 1.00 47.53 311 ARG A C 1
ATOM 2698 O O . ARG A 1 311 ? -71.992 -4.343 166.107 1.00 47.53 311 ARG A O 1
ATOM 2705 N N . LYS A 1 312 ? -72.800 -5.886 164.677 1.00 48.47 312 LYS A N 1
ATOM 2706 C CA . LYS A 1 312 ? -71.767 -6.915 164.910 1.00 48.47 312 LYS A CA 1
ATOM 2707 C C . LYS A 1 312 ? -70.819 -7.152 163.725 1.00 48.47 312 LYS A C 1
ATOM 2709 O O . LYS A 1 312 ? -69.825 -7.850 163.885 1.00 48.47 312 LYS A O 1
ATOM 2714 N N . GLU A 1 313 ? -71.101 -6.565 162.560 1.00 47.12 313 GLU A N 1
ATOM 2715 C CA . GLU A 1 313 ? -70.501 -6.972 161.274 1.00 47.12 313 GLU A CA 1
ATOM 2716 C C . GLU A 1 313 ? -69.521 -5.946 160.661 1.00 47.12 313 GLU A C 1
ATOM 2718 O O . GLU A 1 313 ? -68.991 -6.145 159.575 1.00 47.12 313 GLU A O 1
ATOM 2723 N N . ILE A 1 314 ? -69.207 -4.863 161.384 1.00 47.59 314 ILE A N 1
ATOM 2724 C CA . ILE A 1 314 ? -68.250 -3.822 160.944 1.00 47.59 314 ILE A CA 1
ATOM 2725 C C . ILE A 1 314 ? -66.780 -4.205 161.257 1.00 47.59 314 ILE A C 1
ATOM 2727 O O . ILE A 1 314 ? -65.851 -3.580 160.756 1.00 47.59 314 ILE A O 1
ATOM 2731 N N . GLY A 1 315 ? -66.537 -5.250 162.058 1.00 41.25 315 GLY A N 1
ATOM 2732 C CA . GLY A 1 315 ? -65.200 -5.554 162.597 1.00 41.25 315 GLY A CA 1
ATOM 2733 C C . GLY A 1 315 ? -64.201 -6.252 161.660 1.00 41.25 315 GLY A C 1
ATOM 2734 O O . GLY A 1 315 ? -63.001 -6.106 161.864 1.00 41.25 315 GLY A O 1
ATOM 2735 N N . ASN A 1 316 ? -64.658 -7.010 160.653 1.00 43.59 316 ASN A N 1
ATOM 2736 C CA . ASN A 1 316 ? -63.844 -8.095 160.067 1.00 43.59 316 ASN A CA 1
ATOM 2737 C C . ASN A 1 316 ? -63.486 -7.965 158.573 1.00 43.59 316 ASN A C 1
ATOM 2739 O O . ASN A 1 316 ? -62.947 -8.914 158.011 1.00 43.59 316 ASN A O 1
ATOM 2743 N N . ASN A 1 317 ? -63.746 -6.830 157.911 1.00 43.19 317 ASN A N 1
ATOM 2744 C CA . ASN A 1 317 ? -63.523 -6.695 156.458 1.00 43.19 317 ASN A CA 1
ATOM 2745 C C . ASN A 1 317 ? -62.484 -5.622 156.068 1.00 43.19 317 ASN A C 1
ATOM 2747 O O . ASN A 1 317 ? -62.634 -4.913 155.077 1.00 43.19 317 ASN A O 1
ATOM 2751 N N . LEU A 1 318 ? -61.412 -5.520 156.863 1.00 42.06 318 LEU A N 1
ATOM 2752 C CA . LEU A 1 318 ? -60.283 -4.596 156.661 1.00 42.06 318 LEU A CA 1
ATOM 2753 C C . LEU A 1 318 ? -58.959 -5.293 156.272 1.00 42.06 318 LEU A C 1
ATOM 2755 O O . LEU A 1 318 ? -57.907 -4.665 156.316 1.00 42.06 318 LEU A O 1
ATOM 2759 N N . LEU A 1 319 ? -58.995 -6.580 155.890 1.00 45.09 319 LEU A N 1
ATOM 2760 C CA . LEU A 1 319 ? -57.784 -7.384 155.633 1.00 45.09 319 LEU A CA 1
ATOM 2761 C C . LEU A 1 319 ? -57.629 -7.949 154.206 1.00 45.09 319 LEU A C 1
ATOM 2763 O O . LEU A 1 319 ? -56.614 -8.575 153.926 1.00 45.09 319 LEU A O 1
ATOM 2767 N N . ASN A 1 320 ? -58.594 -7.732 153.301 1.00 43.59 320 ASN A N 1
ATOM 2768 C CA . ASN A 1 320 ? -58.558 -8.261 151.922 1.00 43.59 320 ASN A CA 1
ATOM 2769 C C . ASN A 1 320 ? -58.408 -7.191 150.819 1.00 43.59 320 ASN A C 1
ATOM 2771 O O . ASN A 1 320 ? -58.558 -7.484 149.634 1.00 43.59 320 ASN A O 1
ATOM 2775 N N . GLN A 1 321 ? -58.015 -5.966 151.177 1.00 40.66 321 GLN A N 1
ATOM 2776 C CA . GLN A 1 321 ? -57.311 -5.077 150.248 1.00 40.66 321 GLN A CA 1
ATOM 2777 C C . GLN A 1 321 ? -55.802 -5.320 150.387 1.00 40.66 321 GLN A C 1
ATOM 2779 O O . GLN A 1 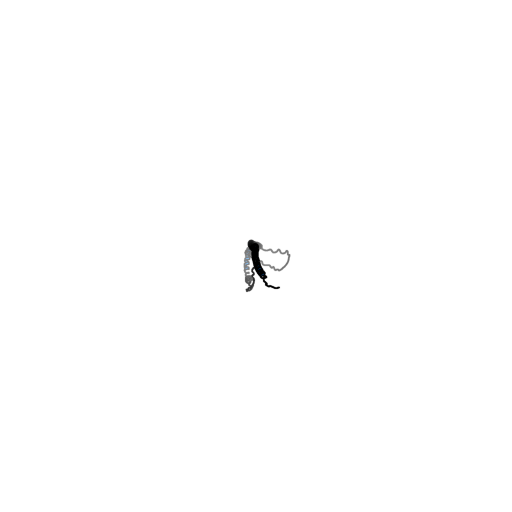321 ? -55.231 -4.788 151.333 1.00 40.66 321 GLN A O 1
ATOM 2784 N N . LEU A 1 322 ? -55.158 -6.082 149.478 1.00 50.09 322 LEU A N 1
ATOM 2785 C CA . LEU A 1 322 ? -53.706 -5.924 149.197 1.00 50.09 322 LEU A CA 1
ATOM 2786 C C . LEU A 1 322 ? -53.076 -6.728 148.028 1.00 50.09 322 LEU A C 1
ATOM 2788 O O . LEU A 1 322 ? -51.898 -6.494 147.772 1.00 50.09 322 LEU A O 1
ATOM 2792 N N . HIS A 1 323 ? -53.761 -7.639 147.308 1.00 41.28 323 HIS A N 1
ATOM 2793 C CA . HIS A 1 323 ? -53.023 -8.640 146.494 1.00 41.28 323 HIS A CA 1
ATOM 2794 C C . HIS A 1 323 ? -53.334 -8.834 144.988 1.00 41.28 323 HIS A C 1
ATOM 2796 O O . HIS A 1 323 ? -52.677 -9.670 144.369 1.00 41.28 323 HIS A O 1
ATOM 2802 N N . LEU A 1 324 ? -54.251 -8.081 144.360 1.00 42.12 324 LEU A N 1
ATOM 2803 C CA . LEU A 1 324 ? -54.594 -8.253 142.925 1.00 42.12 324 LEU A CA 1
ATOM 2804 C C . LEU A 1 324 ? -54.646 -6.945 142.100 1.00 42.12 324 LEU A C 1
ATOM 2806 O O . LEU A 1 324 ? -55.463 -6.802 141.199 1.00 42.12 324 LEU A O 1
ATOM 2810 N N . LEU A 1 325 ? -53.746 -5.993 142.382 1.00 44.44 325 LEU A N 1
ATOM 2811 C CA . LEU A 1 325 ? -53.492 -4.810 141.531 1.00 44.44 325 LEU A CA 1
ATOM 2812 C C . LEU A 1 325 ? -51.984 -4.509 141.380 1.00 44.44 325 LEU A C 1
ATOM 2814 O O . LEU A 1 325 ? -51.531 -3.376 141.537 1.00 44.44 325 LEU A O 1
ATOM 2818 N N . ARG A 1 326 ? -51.186 -5.546 141.090 1.00 47.56 326 ARG A N 1
ATOM 2819 C CA . ARG A 1 326 ? -49.811 -5.453 140.558 1.00 47.56 326 ARG A CA 1
ATOM 2820 C C . ARG A 1 326 ? -49.560 -6.637 139.623 1.00 47.56 326 ARG A C 1
ATOM 2822 O O . ARG A 1 326 ? -50.110 -7.705 139.867 1.00 47.56 326 ARG A O 1
ATOM 2829 N N . LEU A 1 327 ? -48.679 -6.439 138.631 1.00 42.28 327 LEU A N 1
ATOM 2830 C CA . LEU A 1 327 ? -48.557 -7.237 137.394 1.00 42.28 327 LEU A CA 1
ATOM 2831 C C . LEU A 1 327 ? -49.806 -7.007 136.505 1.00 42.28 327 LEU A C 1
ATOM 2833 O O . LEU A 1 327 ? -50.907 -7.342 136.914 1.00 42.28 327 LEU A O 1
ATOM 2837 N N . SER A 1 328 ? -49.732 -6.391 135.319 1.00 36.81 328 SER A N 1
ATOM 2838 C CA . SER A 1 328 ? -48.667 -6.513 134.307 1.00 36.81 328 SER A CA 1
ATOM 2839 C C . SER A 1 328 ? -48.367 -5.247 133.466 1.00 36.81 328 SER A C 1
ATOM 2841 O O . SER A 1 328 ? -47.909 -5.377 132.330 1.00 36.81 328 SER A O 1
ATOM 2843 N N . ASP A 1 329 ? -48.553 -4.029 133.993 1.00 44.56 329 ASP A N 1
ATOM 2844 C CA . ASP A 1 329 ? -48.293 -2.739 133.298 1.00 44.56 329 ASP A CA 1
ATOM 2845 C C . ASP A 1 329 ? -46.799 -2.414 133.010 1.00 44.56 329 ASP A C 1
ATOM 2847 O O . ASP A 1 329 ? -46.356 -1.272 133.110 1.00 44.56 329 ASP A O 1
ATOM 2851 N N . GLN A 1 330 ? -45.979 -3.411 132.655 1.00 47.62 330 GLN A N 1
ATOM 2852 C CA . GLN A 1 330 ? -44.544 -3.247 132.357 1.00 47.62 330 GLN A CA 1
ATOM 2853 C C . GLN A 1 330 ? -44.055 -3.963 131.082 1.00 47.62 330 GLN A C 1
ATOM 2855 O O . GLN A 1 330 ? -42.852 -4.088 130.873 1.00 47.62 330 GLN A O 1
ATOM 2860 N N . VAL A 1 331 ? -44.954 -4.395 130.189 1.00 47.47 331 VAL A N 1
ATOM 2861 C CA . VAL A 1 331 ? -44.564 -5.067 128.925 1.00 47.47 331 VAL A CA 1
ATOM 2862 C C . VAL A 1 331 ? -44.601 -4.128 127.703 1.00 47.47 331 VAL A C 1
ATOM 2864 O O . VAL A 1 331 ? -43.859 -4.320 126.743 1.00 47.47 331 VAL A O 1
ATOM 2867 N N . ASN A 1 332 ? -45.413 -3.065 127.731 1.00 48.91 332 ASN A N 1
ATOM 2868 C CA . ASN A 1 332 ? -45.847 -2.356 126.515 1.00 48.91 332 ASN A CA 1
ATOM 2869 C C . ASN A 1 332 ? -44.962 -1.184 126.025 1.00 48.91 332 ASN A C 1
ATOM 2871 O O . ASN A 1 332 ? -45.391 -0.440 125.145 1.00 48.91 332 ASN A O 1
ATOM 2875 N N . LEU A 1 333 ? -43.739 -1.000 126.549 1.00 47.56 333 LEU A N 1
ATOM 2876 C CA . LEU A 1 333 ? -42.858 0.122 126.154 1.00 47.56 333 LEU A CA 1
ATOM 2877 C C . LEU A 1 333 ? -41.420 -0.249 125.729 1.00 47.56 333 LEU A C 1
ATOM 2879 O O . LEU A 1 333 ? -40.645 0.648 125.411 1.00 47.56 333 LEU A O 1
ATOM 2883 N N . LEU A 1 334 ? -41.045 -1.537 125.695 1.00 42.25 334 LEU A N 1
ATOM 2884 C CA . LEU A 1 334 ? -39.639 -1.963 125.527 1.00 42.25 334 LEU A CA 1
ATOM 2885 C C . LEU A 1 334 ? -39.303 -2.740 124.237 1.00 42.25 334 LEU A C 1
ATOM 2887 O O . LEU A 1 334 ? -38.188 -3.230 124.099 1.00 42.25 334 LEU A O 1
ATOM 2891 N N . TYR A 1 335 ? -40.216 -2.803 123.261 1.00 42.47 335 TYR A N 1
ATOM 2892 C CA . TYR A 1 335 ? -40.033 -3.592 122.025 1.00 42.47 335 TYR A CA 1
ATOM 2893 C C . TYR A 1 335 ? -39.904 -2.778 120.720 1.00 42.47 335 TYR A C 1
ATOM 2895 O O . TYR A 1 335 ? -40.098 -3.319 119.633 1.00 42.47 335 TYR A O 1
ATOM 2903 N N . ARG A 1 336 ? -39.576 -1.475 120.793 1.00 46.50 336 ARG A N 1
ATOM 2904 C CA . ARG A 1 336 ? -39.553 -0.583 119.608 1.00 46.50 336 ARG A CA 1
ATOM 2905 C C . ARG A 1 336 ? -38.245 0.168 119.312 1.00 46.50 336 ARG A C 1
ATOM 2907 O O . ARG A 1 336 ? -38.225 0.930 118.353 1.00 46.50 336 ARG A O 1
ATOM 2914 N N . CYS A 1 337 ? -37.170 -0.050 120.082 1.00 44.62 337 CYS A N 1
ATOM 2915 C CA . CYS A 1 337 ? -35.943 0.769 119.997 1.00 44.62 337 CYS A CA 1
ATOM 2916 C C . CYS A 1 337 ? -34.605 -0.002 119.895 1.00 44.62 337 CYS A C 1
ATOM 2918 O O . CYS A 1 337 ? -33.558 0.639 119.923 1.00 44.62 337 CYS A O 1
ATOM 2920 N N . LEU A 1 338 ? -34.596 -1.340 119.790 1.00 43.09 338 LEU A N 1
ATOM 2921 C CA . LEU A 1 338 ? -33.359 -2.153 119.808 1.00 43.09 338 LEU A CA 1
ATOM 2922 C C . LEU A 1 338 ? -33.269 -3.185 118.666 1.00 43.09 338 LEU A C 1
ATOM 2924 O O . LEU A 1 338 ? -33.018 -4.364 118.892 1.00 43.09 338 LEU A O 1
ATOM 2928 N N . LEU A 1 339 ? -33.429 -2.723 117.423 1.00 40.59 339 LEU A N 1
ATOM 2929 C CA . LEU A 1 339 ? -32.952 -3.434 116.228 1.00 40.59 339 LEU A CA 1
ATOM 2930 C C . LEU A 1 339 ? -32.234 -2.456 115.287 1.00 40.59 339 LEU A C 1
ATOM 2932 O O . LEU A 1 339 ? -32.799 -1.941 114.326 1.00 40.59 339 LEU A O 1
ATOM 2936 N N . THR A 1 340 ? -30.964 -2.200 115.596 1.00 40.78 340 THR A N 1
ATOM 2937 C CA . THR A 1 340 ? -30.008 -1.476 114.748 1.00 40.78 340 THR A CA 1
ATOM 2938 C C . THR A 1 340 ? -28.708 -2.282 114.616 1.00 40.78 340 THR A C 1
ATOM 2940 O O . THR A 1 340 ? -28.396 -3.108 115.470 1.00 40.78 340 THR A O 1
ATOM 2943 N N . ASN A 1 341 ? -27.932 -1.984 113.566 1.00 39.78 341 ASN A N 1
ATOM 2944 C CA . ASN A 1 341 ? -26.515 -2.345 113.367 1.00 39.78 341 ASN A CA 1
ATOM 2945 C C . ASN A 1 341 ? -26.155 -3.793 112.954 1.00 39.78 341 ASN A C 1
ATOM 2947 O O . ASN A 1 341 ? -25.736 -4.614 113.765 1.00 39.78 341 ASN A O 1
ATOM 2951 N N . SER A 1 342 ? -26.175 -4.033 111.637 1.00 35.12 342 SER A N 1
ATOM 2952 C CA . SER A 1 342 ? -25.382 -5.024 110.874 1.00 35.12 342 SER A CA 1
ATOM 2953 C C . SER A 1 342 ? -25.614 -4.702 109.383 1.00 35.12 342 SER A C 1
ATOM 2955 O O . SER A 1 342 ? -26.777 -4.620 109.001 1.00 35.12 342 SER A O 1
ATOM 2957 N N . MET A 1 343 ? -24.664 -4.408 108.482 1.00 34.94 343 MET A N 1
ATOM 2958 C CA . MET A 1 343 ? -23.183 -4.445 108.415 1.00 34.94 343 MET A CA 1
ATOM 2959 C C . MET A 1 343 ? -22.644 -3.087 107.855 1.00 34.94 343 MET A C 1
ATOM 2961 O O . MET A 1 343 ? -23.448 -2.289 107.382 1.00 34.94 343 MET A O 1
ATOM 2965 N N . ARG A 1 344 ? -21.386 -2.629 108.048 1.00 37.66 344 ARG A N 1
ATOM 2966 C CA . ARG A 1 344 ? -20.095 -3.003 107.384 1.00 37.66 344 ARG A CA 1
ATOM 2967 C C . ARG A 1 344 ? -20.193 -3.092 105.833 1.00 37.66 344 ARG A C 1
ATOM 2969 O O . ARG A 1 344 ? -21.165 -3.648 105.346 1.00 37.66 344 ARG A O 1
ATOM 2976 N N . GLU A 1 345 ? -19.252 -2.611 105.001 1.00 36.97 345 GLU A N 1
ATOM 2977 C CA . GLU A 1 345 ? -17.933 -1.963 105.215 1.00 36.97 345 GLU A CA 1
ATOM 2978 C C . GLU A 1 345 ? -17.382 -1.280 103.925 1.00 36.97 345 GLU A C 1
ATOM 2980 O O . GLU A 1 345 ? -17.855 -1.607 102.847 1.00 36.97 345 GLU A O 1
ATOM 2985 N N . LEU A 1 346 ? -16.347 -0.420 104.072 1.00 37.88 346 LEU A N 1
ATOM 2986 C CA . LEU A 1 346 ? -15.299 0.041 103.105 1.00 37.88 346 LEU A CA 1
ATOM 2987 C C . LEU A 1 346 ? -15.720 0.639 101.722 1.00 37.88 346 LEU A C 1
ATOM 2989 O O . LEU A 1 346 ? -16.642 0.164 101.083 1.00 37.88 346 LEU A O 1
ATOM 2993 N N . TYR A 1 347 ? -15.201 1.763 101.188 1.00 36.78 347 TYR A N 1
ATOM 2994 C CA . TYR A 1 347 ? -13.853 2.360 100.965 1.00 36.78 347 TYR A CA 1
ATOM 2995 C C . TYR A 1 347 ? -13.121 1.984 99.646 1.00 36.78 347 TYR A C 1
ATOM 2997 O O . TYR A 1 347 ? -12.987 0.819 99.303 1.00 36.78 347 TYR A O 1
ATOM 3005 N N . PHE A 1 348 ? -12.546 3.026 99.014 1.00 35.12 348 PHE A N 1
ATOM 3006 C CA . PHE A 1 348 ? -11.574 3.087 97.893 1.00 35.12 348 PHE A CA 1
ATOM 3007 C C . PHE A 1 348 ? -11.992 2.821 96.418 1.00 35.12 348 PHE A C 1
ATOM 3009 O O . PHE A 1 348 ? -12.432 1.730 96.070 1.00 35.12 348 PHE A O 1
ATOM 3016 N N . PRO A 1 349 ? -11.704 3.787 95.511 1.00 63.12 349 PRO A N 1
ATOM 3017 C CA . PRO A 1 349 ? -11.613 3.595 94.053 1.00 63.12 349 PRO A CA 1
ATOM 3018 C C . PRO A 1 349 ? -10.190 3.850 93.493 1.00 63.12 349 PRO A C 1
ATOM 3020 O O . PRO A 1 349 ? -9.567 4.823 93.916 1.00 63.12 349 PRO A O 1
ATOM 3023 N N . PHE A 1 350 ? -9.693 3.091 92.491 1.00 34.94 350 PHE A N 1
ATOM 3024 C CA . PHE A 1 350 ? -8.592 3.559 91.608 1.00 34.94 350 PHE A CA 1
ATOM 3025 C C . PHE A 1 350 ? -8.315 2.726 90.317 1.00 34.94 350 PHE A C 1
ATOM 3027 O O . PHE A 1 350 ? -8.485 1.516 90.300 1.00 34.94 350 PHE A O 1
ATOM 3034 N N . VAL A 1 351 ? -7.791 3.428 89.293 1.00 36.41 351 VAL A N 1
ATOM 3035 C CA . VAL A 1 351 ? -7.060 3.027 88.048 1.00 36.41 351 VAL A CA 1
ATOM 3036 C C . VAL A 1 351 ? -7.728 2.228 86.891 1.00 36.41 351 VAL A C 1
ATOM 3038 O O . VAL A 1 351 ? -8.374 1.204 87.045 1.00 36.41 351 VAL A O 1
ATOM 3041 N N . LYS A 1 352 ? -7.424 2.766 85.694 1.00 39.53 352 LYS A N 1
ATOM 3042 C CA . LYS A 1 352 ? -7.363 2.281 84.288 1.00 39.53 352 LYS A CA 1
ATOM 3043 C C . LYS A 1 352 ? -6.741 0.854 84.123 1.00 39.53 352 LYS A C 1
ATOM 3045 O O . LYS A 1 352 ? -6.199 0.333 85.085 1.00 39.53 352 LYS A O 1
ATOM 3050 N N . TYR A 1 353 ? -6.676 0.187 82.954 1.00 40.06 353 TYR A N 1
ATOM 3051 C CA . TYR A 1 353 ? -6.100 0.649 81.668 1.00 40.06 353 TYR A CA 1
ATOM 3052 C C . TYR A 1 353 ? -6.260 -0.392 80.521 1.00 40.06 353 TYR A C 1
ATOM 3054 O O . TYR A 1 353 ? -6.145 -1.578 80.796 1.00 40.06 353 TYR A O 1
ATOM 3062 N N . GLN A 1 354 ? -6.354 0.075 79.254 1.00 41.41 354 GLN A N 1
ATOM 3063 C CA . GLN A 1 354 ? -6.091 -0.666 77.982 1.00 41.41 354 GLN A CA 1
ATOM 3064 C C . GLN A 1 354 ? -7.046 -1.847 77.635 1.00 41.41 354 GLN A C 1
ATOM 3066 O O . GLN A 1 354 ? -7.732 -2.361 78.505 1.00 41.41 354 GLN A O 1
ATOM 3071 N N . SER A 1 355 ? -7.203 -2.295 76.375 1.00 40.38 355 SER A N 1
ATOM 3072 C CA . SER A 1 355 ? -6.709 -1.831 75.053 1.00 40.38 355 SER A CA 1
ATOM 3073 C C . SER A 1 355 ? -7.603 -2.335 73.897 1.00 40.38 355 SER A C 1
ATOM 3075 O O . SER A 1 355 ? -8.335 -3.301 74.085 1.00 40.38 355 SER A O 1
ATOM 3077 N N . SER A 1 356 ? -7.372 -1.806 72.678 1.00 38.97 356 SER A N 1
ATOM 3078 C CA . SER A 1 356 ? -7.611 -2.440 71.347 1.00 38.97 356 SER A CA 1
ATOM 3079 C C . SER A 1 356 ? -9.065 -2.752 70.915 1.00 38.97 356 SER A C 1
ATOM 3081 O O . SER A 1 356 ? -9.883 -3.173 71.717 1.00 38.97 356 SER A O 1
ATOM 3083 N N . SER A 1 357 ? -9.444 -2.612 69.636 1.00 40.84 357 SER A N 1
ATOM 3084 C CA . SER A 1 357 ? -8.700 -2.114 68.454 1.00 40.84 357 SER A CA 1
ATOM 3085 C C . SER A 1 357 ? -9.641 -1.710 67.312 1.00 40.84 357 SER A C 1
ATOM 3087 O O . SER A 1 357 ? -10.625 -2.403 67.063 1.00 40.84 357 SER A O 1
ATOM 3089 N N . ASP A 1 358 ? -9.280 -0.667 66.558 1.00 45.12 358 ASP A N 1
ATOM 3090 C CA . ASP A 1 358 ? -9.845 -0.386 65.233 1.00 45.12 358 ASP A CA 1
ATOM 3091 C C . ASP A 1 358 ? -9.534 -1.503 64.223 1.00 45.12 358 ASP A C 1
ATOM 3093 O O . ASP A 1 358 ? -8.379 -1.904 64.079 1.00 45.12 358 ASP A O 1
ATOM 3097 N N . VAL A 1 359 ? -10.530 -1.880 63.417 1.00 46.69 359 VAL A N 1
ATOM 3098 C CA . VAL A 1 359 ? -10.342 -2.267 62.007 1.00 46.69 359 VAL A CA 1
ATOM 3099 C C . VAL A 1 359 ? -11.486 -1.642 61.209 1.00 46.69 359 VAL A C 1
ATOM 3101 O O . VAL A 1 359 ? -12.645 -1.756 61.603 1.00 46.69 359 VAL A O 1
ATOM 3104 N N . ARG A 1 360 ? -11.167 -0.982 60.090 1.00 47.41 360 ARG A N 1
ATOM 3105 C CA . ARG A 1 360 ? -12.158 -0.503 59.115 1.00 47.41 360 ARG A CA 1
ATOM 3106 C C . ARG A 1 360 ? -12.185 -1.423 57.898 1.00 47.41 360 ARG A C 1
ATOM 3108 O O . ARG A 1 360 ? -11.125 -1.834 57.419 1.00 47.41 360 ARG A O 1
ATOM 3115 N N . HIS A 1 361 ? -13.377 -1.638 57.362 1.00 46.81 361 HIS A N 1
ATOM 3116 C CA . HIS A 1 361 ? -13.629 -1.904 55.947 1.00 46.81 361 HIS A CA 1
ATOM 3117 C C . HIS A 1 361 ? -14.619 -0.842 55.459 1.00 46.81 361 HIS A C 1
ATOM 3119 O O . HIS A 1 361 ? -15.462 -0.435 56.292 1.00 46.81 361 HIS A O 1
#

pLDDT: mean 72.73, std 24.27, range [26.84, 98.06]

Foldseek 3Di:
DDDDDDDDDDDPPPPVVVVVVVVVVVVVVVVVVVVVVVVVVVVVVVVVVVVVVVVVVVVVVVVVVVVVVVVVVVVVVVVVVVVVVVVVVVVVVVVVVVVVVVVVVVVVVVVVVVVVVVVVVVVVVVVVVVVVVVVVVVVVVVVVVVVVVVVVVVVVVVVVVVVVVVVVVVVVVVVVVVVVVVVVVVVVVVVVVVVVVVVVVVVVVVVVVVVVVVVVVVVVVVVVVVVVVVVVVVVVVVVVLVVVLQDDDDDDDDDDDDDDDDDDDDDDDDDDDDDDDDDDDPPSADDPVSVVSDDVVVVVVVVVVVVVVVVPPPPPPPPPPDDPPDDDPPPPPPDDDPDDDDDDDDDDDDDDDDDDDDDDD

Radius of gyration: 117.62 Å; chains: 1; bounding box: 230×66×325 Å

Secondary structure (DSSP, 8-state):
-----------SSSHHHHHHHHHHHHHHHHHHHHHHHHHHHHHHHHHHHHHHHHHHHHHHHHHHHHHHHHHHHHHHHHHHHHHHHHHHHHHHHHHHHHHHHHHHHHHHHHHHHHHHHHHHHHHHHHHHHHHHHHHHHHHHHHHHHHHHHHHHHHHHHHHHHHHHHHHH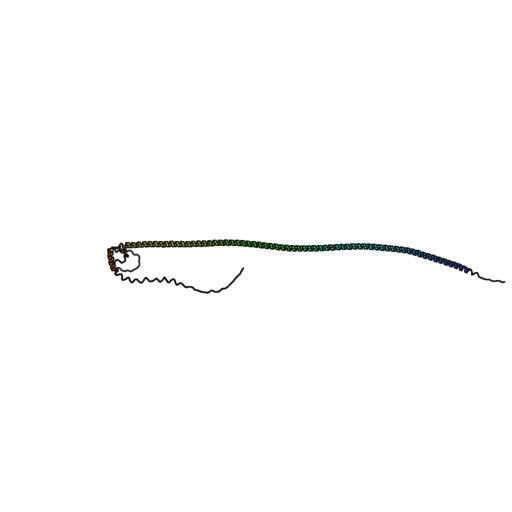HHHHHHHHHHHHHHHHHHHHHHHHHHHHHHHHHHHHHHHHHHHHHHHHHHHHHHHHHHHHHHHHHHHHHHHHHHHHTTS--S-------------------------------TTS--SGGGGTTS-HHHHHHHHHHHHHHTTSSSSS-SSS-SSSS-S-TTSTTSSSS------------------------

InterPro domains:
  IPR026504 Meiosis-specific nuclear structural protein 1 [PTHR19265] (22-242)
  IPR043597 Trichohyalin-plectin-homology domain [PF13868] (22-246)

Sequence (361 aa):
MVLFRRTKGNWNLLSNINTGLMERELYYEKQAATKRFIDESSIAREEWKLREKARLEEENHQILKFAQMQQAREEDRMENQKLKEELKTKVQQNLTEDIRKKQEFEDEMERVRQELYLEEQEEAERQKEMAEIERRIRQRLELQQTYQQQLQLKEYRRQAELKEEEEFKQQMLSKFAEDDRIEQMNAQKRRMKQQEHRRAVEQLIDDRRAQFANDRARELQEREEQEALERLRLQIIEEERKDSCKNTPLNYLVIFLRLRHKSFQQNIFQDMLLPGHQTVNSGVIRDQSDLELFDDDFKKRYTRDRRTFLRKEIGNNLLNQLHLLRLSDQVNLLYRCLLTNSMRELYFPFVKYQSSSDVRH